Protein AF-A0A6J0AL53-F1 (afdb_monomer_lite)

Foldseek 3Di:
DVVVVVVVVVVVVVVVVVVVPPPPPWLQVVLVVLVVVVVVQVVQQQWDWDDPDQKIWIFGHPHHPPDPDPCNPPPVNGDDPVCGVVGTSFMHGRNDTDNNCVSVVCNVDTLVVCPPPDPVVSDDDPVNVDCVVVVVVVVVVPPDDDDDPVRVVVVVVVVVVVVVVVVVVVVVVVVVVVVVVVVVD

Radius of gyration: 38.56 Å; chains: 1; bounding box: 66×65×124 Å

Structure (mmCIF, N/CA/C/O backbone):
data_AF-A0A6J0AL53-F1
#
_entry.id   AF-A0A6J0AL53-F1
#
loop_
_atom_site.group_PDB
_atom_site.id
_atom_site.type_symbol
_atom_site.label_atom_id
_atom_site.label_alt_id
_atom_site.label_comp_id
_atom_site.label_asym_id
_atom_site.label_entity_id
_atom_site.label_seq_id
_atom_site.pdbx_PDB_ins_code
_atom_site.Cartn_x
_atom_site.Cartn_y
_atom_site.Cartn_z
_atom_site.occupancy
_atom_site.B_iso_or_equiv
_atom_site.auth_seq_id
_atom_site.auth_comp_id
_atom_site.auth_asym_id
_atom_site.auth_atom_id
_atom_site.pdbx_PDB_model_num
ATOM 1 N N . MET A 1 1 ? -10.014 -49.322 17.706 1.00 51.19 1 MET A N 1
ATOM 2 C CA . MET A 1 1 ? -9.732 -48.816 16.338 1.00 51.19 1 MET A CA 1
ATOM 3 C C . MET A 1 1 ? -10.134 -47.350 16.108 1.00 51.19 1 MET A C 1
ATOM 5 O O . MET A 1 1 ? -9.467 -46.691 15.323 1.00 51.19 1 MET A O 1
ATOM 9 N N . ALA A 1 2 ? -11.124 -46.790 16.818 1.00 52.09 2 ALA A N 1
ATOM 10 C CA . ALA A 1 2 ? -11.559 -45.392 16.637 1.00 52.09 2 ALA A CA 1
ATOM 11 C C . ALA A 1 2 ? -10.501 -44.318 16.996 1.00 52.09 2 ALA A C 1
ATOM 13 O O . ALA A 1 2 ? -10.367 -43.321 16.292 1.00 52.09 2 ALA A O 1
ATOM 14 N N . ALA A 1 3 ? -9.683 -44.540 18.033 1.00 48.50 3 ALA A N 1
ATOM 15 C CA . ALA A 1 3 ? -8.659 -43.575 18.458 1.00 48.50 3 ALA A CA 1
ATOM 16 C C . ALA A 1 3 ? -7.511 -43.394 17.440 1.00 48.50 3 ALA A C 1
ATOM 18 O O . ALA A 1 3 ? -6.937 -42.311 17.327 1.00 48.50 3 ALA A O 1
ATOM 19 N N . ALA A 1 4 ? -7.193 -44.439 16.667 1.00 55.44 4 ALA A N 1
ATOM 20 C CA . ALA A 1 4 ? -6.164 -44.379 15.630 1.00 55.44 4 ALA A CA 1
ATOM 21 C C . ALA A 1 4 ? -6.642 -43.599 14.393 1.00 55.44 4 ALA A C 1
ATOM 23 O O . ALA A 1 4 ? -5.859 -42.866 13.794 1.00 55.44 4 ALA A O 1
ATOM 24 N N . ALA A 1 5 ? -7.931 -43.707 14.052 1.00 57.78 5 ALA A N 1
ATOM 25 C CA . ALA A 1 5 ? -8.542 -42.959 12.954 1.00 57.78 5 ALA A CA 1
ATOM 26 C C . ALA A 1 5 ? -8.612 -41.453 13.261 1.00 57.78 5 ALA A C 1
ATOM 28 O O . ALA A 1 5 ? -8.268 -40.638 12.409 1.00 57.78 5 ALA A O 1
ATOM 29 N N . LEU A 1 6 ? -8.949 -41.089 14.503 1.00 51.75 6 LEU A N 1
ATOM 30 C CA . LEU A 1 6 ? -8.982 -39.697 14.966 1.00 51.75 6 LEU A CA 1
ATOM 31 C C . LEU A 1 6 ? -7.597 -39.040 14.970 1.00 51.75 6 LEU A C 1
ATOM 33 O O . LEU A 1 6 ? -7.459 -37.922 14.482 1.00 51.75 6 LEU A O 1
ATOM 37 N N . LYS A 1 7 ? -6.555 -39.747 15.432 1.00 55.22 7 LYS A N 1
ATOM 38 C CA . LYS A 1 7 ? -5.168 -39.251 15.348 1.00 55.22 7 LYS A CA 1
ATOM 39 C C . LYS A 1 7 ? -4.709 -39.048 13.903 1.00 55.22 7 LYS A C 1
ATOM 41 O O . LYS A 1 7 ? -4.036 -38.063 13.618 1.00 55.22 7 LYS A O 1
ATOM 46 N N . ARG A 1 8 ? -5.094 -39.944 12.989 1.00 56.28 8 ARG A N 1
ATOM 47 C CA . ARG A 1 8 ? -4.764 -39.827 11.560 1.00 56.28 8 ARG A CA 1
ATOM 48 C C . ARG A 1 8 ? -5.487 -38.664 10.886 1.00 56.28 8 ARG A C 1
ATOM 50 O O . ARG A 1 8 ? -4.876 -37.975 10.081 1.00 56.28 8 ARG A O 1
ATOM 57 N N . PHE A 1 9 ? -6.745 -38.423 11.246 1.00 47.66 9 PHE A N 1
ATOM 58 C CA . PHE A 1 9 ? -7.513 -37.282 10.751 1.00 47.66 9 PHE A CA 1
ATOM 59 C C . PHE A 1 9 ? -6.923 -35.951 11.245 1.00 47.66 9 PHE A C 1
ATOM 61 O O . PHE A 1 9 ? -6.691 -35.048 10.450 1.00 47.66 9 PHE A O 1
ATOM 68 N N . TRP A 1 10 ? -6.555 -35.872 12.530 1.00 48.75 10 TRP A N 1
ATOM 69 C CA . TRP A 1 10 ? -5.895 -34.692 13.104 1.00 48.75 10 TRP A CA 1
ATOM 70 C C . TRP A 1 10 ? -4.490 -34.432 12.535 1.00 48.75 10 TRP A C 1
ATOM 72 O O . TRP A 1 10 ? -4.113 -33.280 12.335 1.00 48.75 10 TRP A O 1
ATOM 82 N N . SER A 1 11 ? -3.720 -35.487 12.247 1.00 47.41 11 SER A N 1
ATOM 83 C CA . SER A 1 11 ? -2.402 -35.380 11.601 1.00 47.41 11 SER A CA 1
ATOM 84 C C . SER A 1 11 ? -2.517 -34.887 10.161 1.00 47.41 11 SER A C 1
ATOM 86 O O . SER A 1 11 ? -1.789 -33.989 9.756 1.00 47.41 11 SER A O 1
ATOM 88 N N . ARG A 1 12 ? -3.474 -35.433 9.404 1.00 48.59 12 ARG A N 1
ATOM 89 C CA . ARG A 1 12 ? -3.664 -35.110 7.990 1.00 48.59 12 ARG A CA 1
ATOM 90 C C . ARG A 1 12 ? -4.233 -33.706 7.772 1.00 48.59 12 ARG A C 1
ATOM 92 O O . ARG A 1 12 ? -3.772 -33.022 6.870 1.00 48.59 12 ARG A O 1
ATOM 99 N N . SER A 1 13 ? -5.138 -33.227 8.635 1.00 45.81 13 SER A N 1
ATOM 100 C CA . SER A 1 13 ? -5.563 -31.815 8.603 1.00 45.81 13 SER A CA 1
ATOM 101 C C . SER A 1 13 ? -4.436 -30.846 8.966 1.00 45.81 13 SER A C 1
ATOM 103 O O . SER A 1 13 ? -4.436 -29.717 8.486 1.00 45.81 13 SER A O 1
ATOM 105 N N . ARG A 1 14 ? -3.470 -31.264 9.799 1.00 42.59 14 ARG A N 1
ATOM 106 C CA . ARG A 1 14 ? -2.293 -30.445 10.114 1.00 42.59 14 ARG A CA 1
ATOM 107 C C . ARG A 1 14 ? -1.328 -30.373 8.927 1.00 42.59 14 ARG A C 1
ATOM 109 O O . ARG A 1 14 ? -0.775 -29.310 8.699 1.00 42.59 14 ARG A O 1
ATOM 116 N N . GLU A 1 15 ? -1.161 -31.449 8.163 1.00 43.88 15 GLU A N 1
ATOM 117 C CA . GLU A 1 15 ? -0.325 -31.460 6.951 1.00 43.88 15 GLU A CA 1
ATOM 118 C C . GLU A 1 15 ? -0.986 -30.704 5.781 1.00 43.88 15 GLU A C 1
ATOM 120 O O . GLU A 1 15 ? -0.347 -29.846 5.180 1.00 43.88 15 GLU A O 1
ATOM 125 N N . GLU A 1 16 ? -2.290 -30.890 5.532 1.00 41.94 16 GLU A N 1
ATOM 126 C CA . GLU A 1 16 ? -3.026 -30.136 4.496 1.00 41.94 16 GLU A CA 1
ATOM 127 C C . GLU A 1 16 ? -3.082 -28.620 4.788 1.00 41.94 16 GLU A C 1
ATOM 129 O O . GLU A 1 16 ? -3.068 -27.811 3.860 1.00 41.94 16 GLU A O 1
ATOM 134 N N . ALA A 1 17 ? -3.082 -28.207 6.063 1.00 41.69 17 ALA A N 1
ATOM 135 C CA . ALA A 1 17 ? -2.998 -26.795 6.449 1.00 41.69 17 ALA A CA 1
ATOM 136 C C . ALA A 1 17 ? -1.590 -26.193 6.273 1.00 41.69 17 ALA A C 1
ATOM 138 O O . ALA A 1 17 ? -1.467 -24.985 6.070 1.00 41.69 17 ALA A O 1
ATOM 139 N N . VAL A 1 18 ? -0.540 -27.018 6.341 1.00 46.28 18 VAL A N 1
ATOM 140 C CA . VAL A 1 18 ? 0.856 -26.590 6.150 1.00 46.28 18 VAL A CA 1
ATOM 141 C C . VAL A 1 18 ? 1.193 -26.488 4.656 1.00 46.28 18 VAL A C 1
ATOM 143 O O . VAL A 1 18 ? 1.880 -25.548 4.266 1.00 46.28 18 VAL A O 1
ATOM 146 N N . ASP A 1 19 ? 0.625 -27.352 3.807 1.00 40.94 19 ASP A N 1
ATOM 147 C CA . ASP A 1 19 ? 0.850 -27.322 2.351 1.00 40.94 19 ASP A CA 1
ATOM 148 C C . ASP A 1 19 ? -0.040 -26.306 1.603 1.00 40.94 19 ASP A C 1
ATOM 150 O O . ASP A 1 19 ? 0.384 -25.714 0.608 1.00 40.94 19 ASP A O 1
ATOM 154 N N . ALA A 1 20 ? -1.255 -26.017 2.093 1.00 38.50 20 ALA A N 1
ATOM 155 C CA . ALA A 1 20 ? -2.100 -24.945 1.543 1.00 38.50 20 ALA A CA 1
ATOM 156 C C . ALA A 1 20 ? -1.593 -23.534 1.905 1.00 38.50 20 ALA A C 1
ATOM 158 O O . ALA A 1 20 ? -1.982 -22.543 1.280 1.00 38.50 20 ALA A O 1
ATOM 159 N N . ALA A 1 21 ? -0.687 -23.448 2.880 1.00 41.78 21 ALA A N 1
ATOM 160 C CA . ALA A 1 21 ? 0.058 -22.254 3.242 1.00 41.78 21 ALA A CA 1
ATOM 161 C C . ALA A 1 21 ? 1.404 -22.191 2.503 1.00 41.78 21 ALA A C 1
ATOM 163 O O . ALA A 1 21 ? 2.424 -21.811 3.080 1.00 41.78 21 ALA A O 1
ATOM 164 N N . ALA A 1 22 ? 1.407 -22.451 1.190 1.00 41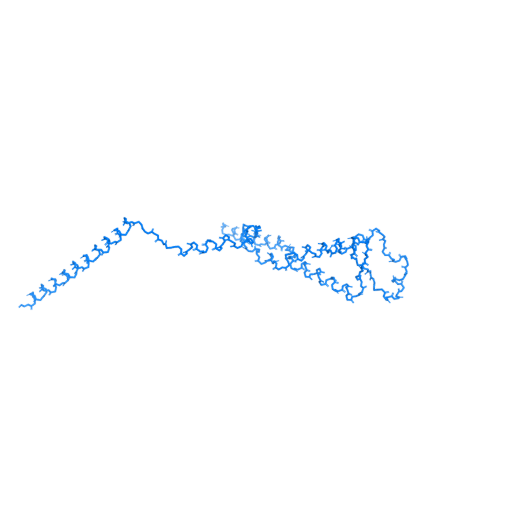.94 22 ALA A N 1
ATOM 165 C CA . ALA A 1 22 ? 2.323 -21.755 0.289 1.00 41.94 22 ALA A CA 1
ATOM 166 C C . ALA A 1 22 ? 1.986 -20.254 0.366 1.00 41.94 22 ALA A C 1
ATOM 168 O O . ALA A 1 22 ? 1.306 -19.685 -0.492 1.00 41.94 22 ALA A O 1
ATOM 169 N N . ALA A 1 23 ? 2.370 -19.653 1.494 1.00 45.81 23 ALA A N 1
ATOM 170 C CA . ALA A 1 23 ? 2.073 -18.300 1.885 1.00 45.81 23 ALA A CA 1
ATOM 171 C C . ALA A 1 23 ? 2.600 -17.416 0.769 1.00 45.81 23 ALA A C 1
ATOM 173 O O . ALA A 1 23 ? 3.807 -17.330 0.523 1.00 45.81 23 ALA A O 1
ATOM 174 N N . LYS A 1 24 ? 1.672 -16.798 0.036 1.00 47.16 24 LYS A N 1
ATOM 175 C CA . LYS A 1 24 ? 2.026 -15.700 -0.853 1.00 47.16 24 LYS A CA 1
ATOM 176 C C . LYS A 1 24 ? 2.864 -14.754 0.004 1.00 47.16 24 LYS A C 1
ATOM 178 O O . LYS A 1 24 ? 2.396 -14.414 1.087 1.00 47.16 24 LYS A O 1
ATOM 183 N N . PRO A 1 25 ? 4.077 -14.373 -0.430 1.00 57.47 25 PRO A N 1
ATOM 184 C CA . PRO A 1 25 ? 4.938 -13.531 0.383 1.00 57.47 25 PRO A CA 1
ATOM 185 C C . PRO A 1 25 ? 4.129 -12.324 0.856 1.00 57.47 25 PRO A C 1
ATOM 187 O O . PRO A 1 25 ? 3.463 -11.677 0.030 1.00 57.47 25 PRO A O 1
ATOM 190 N N . GLY A 1 26 ? 4.156 -12.060 2.165 1.00 64.19 26 GLY A N 1
ATOM 191 C CA . GLY A 1 26 ? 3.422 -10.960 2.773 1.00 64.19 26 GLY A CA 1
ATOM 192 C C . GLY A 1 26 ? 3.662 -9.644 2.051 1.00 64.19 26 GLY A C 1
ATOM 193 O O . GLY A 1 26 ? 4.633 -9.469 1.300 1.00 64.19 26 GLY A O 1
ATOM 194 N N . VAL A 1 27 ? 2.750 -8.693 2.243 1.00 64.31 27 VAL A N 1
ATOM 195 C CA . VAL A 1 27 ? 2.845 -7.355 1.637 1.00 64.31 27 VAL A CA 1
ATOM 196 C C . VAL A 1 27 ? 4.229 -6.736 1.882 1.00 64.31 27 VAL A C 1
ATOM 198 O O . VAL A 1 27 ? 4.825 -6.219 0.938 1.00 64.31 27 VAL A O 1
ATOM 201 N N . TRP A 1 28 ? 4.813 -6.927 3.070 1.00 60.00 28 TRP A N 1
ATOM 202 C CA . TRP A 1 28 ? 6.175 -6.497 3.410 1.00 60.00 28 TRP A CA 1
ATOM 203 C C . TRP A 1 28 ? 7.274 -7.145 2.575 1.00 60.00 28 TRP A C 1
ATOM 205 O O . TRP A 1 28 ? 8.162 -6.452 2.074 1.00 60.00 28 TRP A O 1
ATOM 215 N N . ALA A 1 29 ? 7.224 -8.462 2.373 1.00 70.44 29 ALA A N 1
ATOM 216 C CA . ALA A 1 29 ? 8.199 -9.154 1.537 1.00 70.44 29 ALA A CA 1
ATOM 217 C C . ALA A 1 29 ? 8.120 -8.658 0.084 1.00 70.44 29 ALA A C 1
ATOM 219 O O . ALA A 1 29 ? 9.152 -8.430 -0.553 1.00 70.44 29 ALA A O 1
ATOM 220 N N . ARG A 1 30 ? 6.904 -8.409 -0.422 1.00 73.56 30 ARG A N 1
ATOM 221 C CA . ARG A 1 30 ?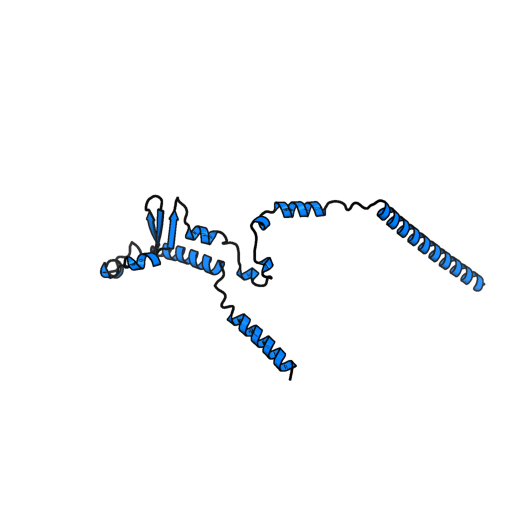 6.667 -7.896 -1.781 1.00 73.56 30 ARG A CA 1
ATOM 222 C C . ARG A 1 30 ? 7.088 -6.437 -1.943 1.00 73.56 30 ARG A C 1
ATOM 224 O O . ARG A 1 30 ? 7.775 -6.113 -2.913 1.00 73.56 30 ARG A O 1
ATOM 231 N N . LEU A 1 31 ? 6.720 -5.567 -1.006 1.00 79.69 31 LEU A N 1
ATOM 232 C CA . LEU A 1 31 ? 7.089 -4.154 -1.019 1.00 79.69 31 LEU A CA 1
ATOM 233 C C . LEU A 1 31 ? 8.596 -3.977 -0.833 1.00 79.69 31 LEU A C 1
ATOM 235 O O . LEU A 1 31 ? 9.234 -3.281 -1.621 1.00 79.69 31 LEU A O 1
ATOM 239 N N . GLY A 1 32 ? 9.174 -4.651 0.160 1.00 82.38 32 GLY A N 1
ATOM 240 C CA . GLY A 1 32 ? 10.607 -4.626 0.424 1.00 82.38 32 GLY A CA 1
ATOM 241 C C . GLY A 1 32 ? 11.418 -5.193 -0.740 1.00 82.38 32 GLY A C 1
ATOM 242 O O . GLY A 1 32 ? 12.488 -4.680 -1.059 1.00 82.38 32 GLY A O 1
ATOM 243 N N . ALA A 1 33 ? 10.940 -6.239 -1.420 1.00 86.06 33 ALA A N 1
ATOM 244 C CA . ALA A 1 33 ? 11.573 -6.718 -2.651 1.00 86.06 33 ALA A CA 1
ATOM 245 C C . ALA A 1 33 ? 11.481 -5.682 -3.784 1.00 86.06 33 ALA A C 1
ATOM 247 O O . ALA A 1 33 ? 12.468 -5.449 -4.480 1.00 86.06 33 ALA A O 1
ATOM 248 N N . TRP A 1 34 ? 10.328 -5.029 -3.947 1.00 89.06 34 TRP A N 1
ATOM 249 C CA . TRP A 1 34 ? 10.118 -4.015 -4.980 1.00 89.06 34 TRP A CA 1
ATOM 250 C C . TRP A 1 34 ? 11.011 -2.783 -4.787 1.00 89.06 34 TRP A C 1
ATOM 252 O O . TRP A 1 34 ? 11.707 -2.377 -5.718 1.00 89.06 34 TRP A O 1
ATOM 262 N N . SER A 1 35 ? 11.043 -2.213 -3.580 1.00 90.00 35 SER A N 1
ATOM 263 C CA . SER A 1 35 ? 11.863 -1.038 -3.264 1.00 90.00 35 SER A CA 1
ATOM 264 C C . SER A 1 35 ? 13.359 -1.342 -3.378 1.00 90.00 35 SER A C 1
ATOM 266 O O . SER A 1 35 ? 14.089 -0.581 -4.017 1.00 90.00 35 SER A O 1
ATOM 268 N N . ARG A 1 36 ? 13.813 -2.496 -2.863 1.00 91.50 36 ARG A N 1
ATOM 269 C CA . ARG A 1 36 ? 15.201 -2.961 -3.036 1.00 91.50 36 ARG A CA 1
ATOM 270 C C . ARG A 1 36 ? 15.554 -3.148 -4.504 1.00 91.50 36 ARG A C 1
ATOM 272 O O . ARG A 1 36 ? 16.630 -2.723 -4.913 1.00 91.50 36 ARG A O 1
ATOM 279 N N . ARG A 1 37 ? 14.657 -3.723 -5.312 1.00 93.44 37 ARG A N 1
ATOM 280 C CA . ARG A 1 37 ? 14.869 -3.873 -6.758 1.00 93.44 37 ARG A CA 1
ATOM 281 C C . ARG A 1 37 ? 15.011 -2.519 -7.447 1.00 93.44 37 ARG A C 1
ATOM 283 O O . ARG A 1 37 ? 15.939 -2.349 -8.230 1.00 93.44 37 ARG A O 1
ATOM 290 N N . LEU A 1 38 ? 14.143 -1.552 -7.147 1.00 93.81 38 LEU A N 1
ATOM 291 C CA . LEU A 1 38 ? 14.248 -0.199 -7.704 1.00 93.81 38 LEU A CA 1
ATOM 292 C C . LEU A 1 38 ? 15.578 0.465 -7.334 1.00 93.81 38 LEU A C 1
ATOM 294 O O . LEU A 1 38 ? 16.247 1.027 -8.202 1.00 93.81 38 LEU A O 1
ATOM 298 N N . LEU A 1 39 ? 15.987 0.365 -6.067 1.00 94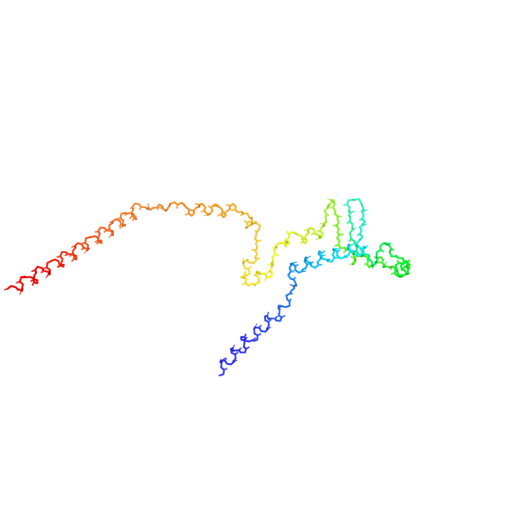.62 39 LEU A N 1
ATOM 299 C CA . LEU A 1 39 ? 17.250 0.931 -5.601 1.00 94.62 39 LEU A CA 1
ATOM 300 C C . LEU A 1 39 ? 18.457 0.241 -6.251 1.00 94.62 39 LEU A C 1
ATOM 302 O O . LEU A 1 39 ? 19.401 0.911 -6.666 1.00 94.62 39 LEU A O 1
ATOM 306 N N . TRP A 1 40 ? 18.402 -1.080 -6.411 1.00 95.44 40 TRP A N 1
ATOM 307 C CA . TRP A 1 40 ? 19.432 -1.854 -7.098 1.00 95.44 40 TRP A CA 1
ATOM 308 C C . TRP A 1 40 ? 19.543 -1.480 -8.584 1.00 95.44 40 TRP A C 1
ATOM 310 O O . TRP A 1 40 ? 20.644 -1.236 -9.074 1.00 95.44 40 TRP A O 1
ATOM 320 N N . LEU A 1 41 ? 18.416 -1.341 -9.294 1.00 95.38 41 LEU A N 1
ATOM 321 C CA . LEU A 1 41 ? 18.391 -0.887 -10.691 1.00 95.38 41 LEU A CA 1
ATOM 322 C C . LEU A 1 41 ? 18.930 0.538 -10.842 1.00 95.38 41 LEU A C 1
ATOM 324 O O . LEU A 1 41 ? 19.653 0.826 -11.798 1.00 95.38 41 LEU A O 1
ATOM 328 N N . ARG A 1 42 ? 18.611 1.418 -9.887 1.00 94.81 42 ARG A N 1
ATOM 329 C CA . ARG A 1 42 ? 19.162 2.774 -9.824 1.00 94.81 42 ARG A CA 1
ATOM 330 C C . ARG A 1 42 ? 20.676 2.751 -9.616 1.00 94.81 42 ARG A C 1
ATOM 332 O O . ARG A 1 42 ? 21.379 3.449 -10.336 1.00 94.81 42 ARG A O 1
ATOM 339 N N . GLY A 1 43 ? 21.175 1.934 -8.686 1.00 94.69 43 GLY A N 1
ATOM 340 C CA . GLY A 1 43 ? 22.611 1.781 -8.426 1.00 94.69 43 GLY A CA 1
ATOM 341 C C . GLY A 1 43 ? 23.387 1.242 -9.631 1.00 94.69 43 GLY A C 1
ATOM 342 O O . GLY A 1 43 ? 24.522 1.641 -9.862 1.00 94.69 43 GLY A O 1
ATOM 343 N N . ARG A 1 44 ? 22.753 0.395 -10.450 1.00 93.94 44 ARG A N 1
ATOM 344 C CA . ARG A 1 44 ? 23.319 -0.109 -11.710 1.00 93.94 44 ARG A CA 1
ATOM 345 C C . ARG A 1 44 ? 23.165 0.842 -12.903 1.00 93.94 44 ARG A C 1
ATOM 347 O O . ARG A 1 44 ? 23.542 0.451 -14.001 1.00 93.94 44 ARG A O 1
ATOM 354 N N . GLY A 1 45 ? 22.544 2.014 -12.747 1.00 94.12 45 GLY A N 1
ATOM 355 C CA . GLY A 1 45 ? 22.252 2.927 -13.866 1.00 94.12 45 GLY A CA 1
ATOM 356 C C . GLY A 1 45 ? 21.273 2.363 -14.914 1.00 94.12 45 GLY A C 1
ATOM 357 O O . GLY A 1 45 ? 21.118 2.897 -16.012 1.00 94.12 45 GLY A O 1
ATOM 358 N N . CYS A 1 46 ? 20.582 1.274 -14.573 1.00 94.56 46 CYS A N 1
ATOM 359 C CA . CYS A 1 46 ? 19.643 0.569 -15.447 1.00 94.56 46 CYS A CA 1
ATOM 360 C C . CYS A 1 46 ? 18.218 1.141 -15.357 1.00 94.56 46 CYS A C 1
ATOM 362 O O . CYS A 1 46 ? 17.350 0.781 -16.147 1.00 94.56 46 CYS A O 1
ATOM 364 N N . LEU A 1 47 ? 17.955 2.040 -14.407 1.00 95.56 47 LEU A N 1
ATOM 365 C CA . LEU A 1 47 ? 16.661 2.695 -14.253 1.00 95.56 47 LEU A CA 1
ATOM 366 C C . LEU A 1 47 ? 16.544 3.892 -15.204 1.00 95.56 47 LEU A C 1
ATOM 368 O O . LEU A 1 47 ? 17.352 4.820 -15.141 1.00 95.56 47 LEU A O 1
ATOM 372 N N . ARG A 1 48 ? 15.528 3.894 -16.069 1.00 93.81 48 ARG A N 1
ATOM 373 C CA . ARG A 1 48 ? 15.287 4.974 -17.034 1.00 93.81 48 ARG A CA 1
ATOM 374 C C . ARG A 1 48 ? 13.958 5.648 -16.807 1.00 93.81 48 ARG A C 1
ATOM 376 O O . ARG A 1 48 ? 13.001 5.018 -16.372 1.00 93.81 48 ARG A O 1
ATOM 383 N N . HIS A 1 49 ? 13.921 6.925 -17.159 1.00 93.62 49 HIS A N 1
ATOM 384 C CA . HIS A 1 49 ? 12.742 7.764 -17.084 1.00 93.62 49 HIS A CA 1
ATOM 385 C C . HIS A 1 49 ? 12.510 8.457 -18.426 1.00 93.62 49 HIS A C 1
ATOM 387 O O . HIS A 1 49 ? 13.457 8.949 -19.040 1.00 93.62 49 HIS A O 1
ATOM 393 N N . VAL A 1 50 ? 11.254 8.509 -18.860 1.00 94.06 50 VAL A N 1
ATOM 394 C CA . VAL A 1 50 ? 10.803 9.290 -20.015 1.00 94.06 50 VAL A CA 1
ATOM 395 C C . VAL A 1 50 ? 9.608 10.132 -19.585 1.00 94.06 50 VAL A C 1
ATOM 397 O O . VAL A 1 50 ? 8.612 9.594 -19.107 1.00 94.06 50 VAL A O 1
ATOM 400 N N . SER A 1 51 ? 9.711 11.448 -19.766 1.00 92.81 51 SER A N 1
ATOM 401 C CA . SER A 1 51 ? 8.615 12.397 -19.564 1.00 92.81 51 SER A CA 1
ATOM 402 C C . SER A 1 51 ? 7.887 12.654 -20.881 1.00 92.81 51 SER A C 1
ATOM 404 O O . SER A 1 51 ? 8.502 13.090 -21.853 1.00 92.81 51 SER A O 1
ATOM 406 N N . LEU A 1 52 ? 6.576 12.447 -20.885 1.00 92.12 52 LEU A N 1
ATOM 407 C CA . LEU A 1 52 ? 5.653 12.705 -21.993 1.00 92.12 52 LEU A CA 1
ATOM 408 C C . LEU A 1 52 ? 4.747 13.915 -21.675 1.00 92.12 52 LEU A C 1
ATOM 410 O O . LEU A 1 52 ? 3.583 13.958 -22.069 1.00 92.12 52 LEU A O 1
ATOM 414 N N . GLY A 1 53 ? 5.253 14.881 -20.900 1.00 91.81 53 GLY A N 1
ATOM 415 C CA . GLY A 1 53 ? 4.478 16.016 -20.390 1.00 91.81 53 GLY A CA 1
ATOM 416 C C . GLY A 1 53 ? 3.738 15.667 -19.097 1.00 91.81 53 GLY A C 1
ATOM 417 O O . GLY A 1 53 ? 4.353 15.620 -18.036 1.00 91.81 53 GLY A O 1
ATOM 418 N N . LEU A 1 54 ? 2.424 15.428 -19.179 1.00 90.44 54 LEU A N 1
ATOM 419 C CA . LEU A 1 54 ? 1.585 15.092 -18.012 1.00 90.44 54 LEU A CA 1
ATOM 420 C C . LEU A 1 54 ? 1.797 13.663 -17.498 1.00 90.44 54 LEU A C 1
ATOM 422 O O . LEU A 1 54 ? 1.496 13.369 -16.338 1.00 90.44 54 LEU A O 1
ATOM 426 N N . PHE A 1 55 ? 2.305 12.791 -18.368 1.00 94.44 55 PHE A N 1
ATOM 427 C CA . PHE A 1 55 ? 2.651 11.414 -18.053 1.00 94.44 55 PHE A CA 1
ATOM 428 C C . PHE A 1 55 ? 4.165 11.256 -17.981 1.00 94.44 55 PHE A C 1
ATOM 430 O O . PHE A 1 55 ? 4.906 11.840 -18.769 1.00 94.44 55 PHE A O 1
ATOM 437 N N . SER A 1 56 ? 4.609 10.397 -17.080 1.00 94.88 56 SER A N 1
ATOM 438 C CA . SER A 1 56 ? 5.992 9.966 -16.947 1.00 94.88 56 SER A CA 1
ATOM 439 C C . SER A 1 56 ? 6.031 8.448 -16.901 1.00 94.88 56 SER A C 1
ATOM 441 O O . SER A 1 56 ? 5.144 7.810 -16.346 1.00 94.88 56 SER A O 1
ATOM 443 N N . LEU A 1 57 ? 7.066 7.847 -17.468 1.00 95.31 57 LEU A N 1
ATOM 444 C CA . LEU A 1 57 ? 7.267 6.403 -17.433 1.00 95.31 57 LEU A CA 1
ATOM 445 C C . LEU A 1 57 ? 8.633 6.098 -16.848 1.00 95.31 57 LEU A C 1
ATOM 447 O O . LEU A 1 57 ? 9.622 6.730 -17.220 1.00 95.31 57 LEU A O 1
ATOM 451 N N . VAL A 1 58 ? 8.683 5.104 -15.966 1.00 95.81 58 VAL A N 1
ATOM 452 C CA . VAL A 1 58 ? 9.928 4.516 -15.474 1.00 95.81 58 VAL A CA 1
ATOM 453 C C . VAL A 1 58 ? 10.008 3.080 -15.954 1.00 95.81 58 VAL A C 1
ATOM 455 O O . VAL A 1 58 ? 9.066 2.308 -15.775 1.00 95.81 58 VAL A O 1
ATOM 458 N N . TYR A 1 59 ? 11.131 2.714 -16.562 1.00 95.00 59 TYR A N 1
ATOM 459 C CA . TYR A 1 59 ? 11.353 1.380 -17.113 1.00 95.00 59 TYR A CA 1
ATOM 460 C C . TYR A 1 59 ? 12.773 0.880 -16.846 1.00 95.00 59 TYR A C 1
ATOM 462 O O . TYR A 1 59 ? 13.693 1.651 -16.559 1.00 95.00 59 TYR A O 1
ATOM 470 N N . GLU A 1 60 ? 12.940 -0.436 -16.940 1.00 95.50 60 GLU A N 1
ATOM 471 C CA . GLU A 1 60 ? 14.227 -1.113 -16.816 1.00 95.50 60 GLU A CA 1
ATOM 472 C C . GLU A 1 60 ? 14.944 -1.207 -18.171 1.00 95.50 60 GLU A C 1
ATOM 474 O O . GLU A 1 60 ? 14.438 -1.796 -19.133 1.00 95.50 60 GLU A O 1
ATOM 479 N N . ALA A 1 61 ? 16.160 -0.665 -18.231 1.00 93.50 61 ALA A N 1
ATOM 480 C CA . ALA A 1 61 ? 17.105 -0.881 -19.316 1.00 93.50 61 ALA A CA 1
ATOM 481 C C . ALA A 1 61 ? 18.041 -2.062 -18.993 1.00 93.50 61 ALA A C 1
ATOM 483 O O . ALA A 1 61 ? 18.421 -2.242 -17.839 1.00 93.50 61 ALA A O 1
ATOM 484 N N . PRO A 1 62 ? 18.458 -2.857 -19.996 1.00 92.19 62 PRO A N 1
ATOM 485 C CA . PRO A 1 62 ? 19.335 -4.011 -19.776 1.00 92.19 62 PRO A CA 1
ATOM 486 C C . PRO A 1 62 ? 20.765 -3.634 -19.353 1.00 92.19 62 PRO A C 1
ATOM 488 O O . PRO A 1 62 ? 21.450 -4.436 -18.724 1.00 92.19 62 PRO A O 1
ATOM 491 N N . PHE A 1 63 ? 21.220 -2.428 -19.703 1.00 92.00 63 PHE A N 1
ATOM 492 C CA . PHE A 1 63 ? 22.570 -1.940 -19.431 1.00 92.00 63 PHE A CA 1
ATOM 493 C C . PHE A 1 63 ? 22.552 -0.471 -18.991 1.00 92.00 63 PHE A C 1
ATOM 495 O O . PHE A 1 63 ? 21.609 0.277 -19.283 1.00 92.00 63 PHE A O 1
ATOM 502 N N . ASP A 1 64 ? 23.629 -0.054 -18.325 1.00 92.62 64 ASP A N 1
ATOM 503 C CA . ASP A 1 64 ? 23.860 1.344 -17.968 1.00 92.62 64 ASP A CA 1
ATOM 504 C C . ASP A 1 64 ? 24.118 2.221 -19.209 1.00 92.62 64 ASP A C 1
ATOM 506 O O . ASP A 1 64 ? 24.600 1.760 -20.244 1.00 92.62 64 ASP A O 1
ATOM 510 N N . ALA A 1 65 ? 23.832 3.519 -19.093 1.00 88.19 65 ALA A N 1
ATOM 511 C CA . ALA A 1 65 ? 24.026 4.519 -20.142 1.00 88.19 65 ALA A CA 1
ATOM 512 C C . ALA A 1 65 ? 25.472 4.642 -20.598 1.00 88.19 65 ALA A C 1
ATOM 514 O O . ALA A 1 65 ? 25.719 4.875 -21.780 1.00 88.19 65 ALA A O 1
ATOM 515 N N . GLN A 1 66 ? 26.407 4.502 -19.660 1.00 90.00 66 GLN A N 1
ATOM 516 C CA . GLN A 1 66 ? 27.828 4.679 -19.922 1.00 90.00 66 GLN A CA 1
ATOM 517 C C . GLN A 1 66 ? 28.481 3.387 -20.427 1.00 90.00 66 GLN A C 1
ATOM 519 O O . GLN A 1 66 ? 29.653 3.384 -20.793 1.00 90.00 66 GLN A O 1
ATOM 524 N N . THR A 1 67 ? 27.729 2.283 -20.511 1.00 90.56 67 THR A N 1
ATOM 525 C CA . THR A 1 67 ? 28.260 1.006 -20.989 1.00 90.56 67 THR A CA 1
ATOM 526 C C . THR A 1 67 ? 28.555 1.071 -22.493 1.00 90.56 67 THR A C 1
ATOM 528 O O . THR A 1 67 ? 27.677 1.307 -23.327 1.00 90.56 67 THR A O 1
ATOM 531 N N . SER A 1 68 ? 29.813 0.830 -22.860 1.00 89.94 68 SER A N 1
ATOM 532 C CA . SER A 1 68 ? 30.296 0.791 -24.249 1.00 89.94 68 SER A CA 1
ATOM 533 C C . SER A 1 68 ? 30.491 -0.629 -24.794 1.00 89.94 68 SER A C 1
ATOM 535 O O . SER A 1 68 ? 31.029 -0.804 -25.885 1.00 89.94 68 SER A O 1
ATOM 537 N N . LEU A 1 69 ? 30.027 -1.654 -24.070 1.00 92.00 69 LEU A N 1
ATOM 538 C CA . LEU A 1 69 ? 30.080 -3.045 -24.518 1.00 92.00 69 LEU A CA 1
ATOM 539 C C . LEU A 1 69 ? 29.323 -3.229 -25.840 1.00 92.00 69 LEU A C 1
ATOM 541 O O . LEU A 1 69 ? 28.236 -2.678 -26.031 1.00 92.00 69 LEU A O 1
ATOM 545 N N . TYR A 1 70 ? 29.854 -4.081 -26.720 1.00 91.56 70 TYR A N 1
ATOM 546 C CA . TYR A 1 70 ? 29.218 -4.413 -27.999 1.00 91.56 70 TYR A CA 1
ATOM 547 C C . TYR A 1 70 ? 27.759 -4.866 -27.822 1.00 91.56 70 TYR A C 1
ATOM 549 O O . TYR A 1 70 ? 26.875 -4.415 -28.547 1.00 91.56 70 TYR A O 1
ATOM 557 N N . GLN A 1 71 ? 27.492 -5.680 -26.796 1.00 91.31 71 GLN A N 1
ATOM 558 C CA . GLN A 1 71 ? 26.147 -6.159 -26.461 1.00 91.31 71 GLN A CA 1
ATOM 559 C C . GLN A 1 71 ? 25.158 -5.016 -26.174 1.00 91.31 71 GLN A C 1
ATOM 561 O O . GLN A 1 71 ? 23.994 -5.107 -26.551 1.00 91.31 71 GLN A O 1
ATOM 566 N N . ALA A 1 72 ? 25.624 -3.922 -25.562 1.00 90.00 72 ALA A N 1
ATOM 567 C CA . ALA A 1 72 ? 24.803 -2.760 -25.232 1.00 90.00 72 ALA A CA 1
ATOM 568 C C . ALA A 1 72 ? 24.603 -1.802 -26.419 1.00 90.00 72 ALA A C 1
ATOM 570 O O . ALA A 1 72 ? 23.630 -1.052 -26.436 1.00 90.00 72 ALA A O 1
ATOM 571 N N . ARG A 1 73 ? 25.506 -1.807 -27.412 1.00 89.31 73 ARG A N 1
ATOM 572 C CA . ARG A 1 73 ? 25.467 -0.899 -28.577 1.00 89.31 73 ARG A CA 1
ATOM 573 C C . ARG A 1 73 ? 24.863 -1.529 -29.829 1.00 89.31 73 ARG A C 1
ATOM 575 O O . ARG A 1 73 ? 24.346 -0.812 -30.682 1.00 89.31 73 ARG A O 1
ATOM 582 N N . CYS A 1 74 ? 24.916 -2.852 -29.955 1.00 91.75 74 CYS A N 1
ATOM 583 C CA . CYS A 1 74 ? 24.390 -3.556 -31.116 1.00 91.75 74 CYS A CA 1
ATOM 584 C C . CYS A 1 74 ? 22.867 -3.381 -31.223 1.00 91.75 74 CYS A C 1
ATOM 586 O O . CYS A 1 74 ? 22.120 -3.786 -30.332 1.00 91.75 74 CYS A O 1
ATOM 588 N N . ARG A 1 75 ? 22.399 -2.816 -32.345 1.00 88.00 75 ARG A N 1
ATOM 589 C CA . ARG A 1 75 ? 20.972 -2.564 -32.623 1.00 88.00 75 ARG A CA 1
ATOM 590 C C . ARG A 1 75 ? 20.131 -3.843 -32.645 1.00 88.00 75 ARG A C 1
ATOM 592 O O . ARG A 1 75 ? 18.975 -3.809 -32.245 1.00 88.00 75 ARG A O 1
ATOM 599 N N . TYR A 1 76 ? 20.705 -4.956 -33.095 1.00 90.56 76 TYR A N 1
ATOM 600 C CA . TYR A 1 76 ? 19.997 -6.235 -33.214 1.00 90.56 76 TYR A CA 1
ATOM 601 C C . TYR A 1 76 ? 19.816 -6.959 -31.873 1.00 90.56 76 TYR A C 1
ATOM 603 O O . TYR A 1 76 ? 18.947 -7.818 -31.765 1.00 90.56 76 TYR A O 1
ATOM 611 N N . LEU A 1 77 ? 20.613 -6.600 -30.861 1.00 89.69 77 LEU A N 1
ATOM 612 C CA . LEU A 1 77 ? 20.497 -7.116 -29.493 1.00 89.69 77 LEU A CA 1
ATOM 613 C C . LEU A 1 77 ? 19.586 -6.248 -28.612 1.00 89.69 77 LEU A C 1
ATOM 615 O O . LEU A 1 77 ? 19.306 -6.620 -27.473 1.00 89.69 77 LEU A O 1
ATOM 619 N N . GLN A 1 78 ? 19.125 -5.095 -29.113 1.00 88.50 78 GLN A N 1
ATOM 620 C CA . GLN A 1 78 ? 18.225 -4.233 -28.357 1.00 88.50 78 GLN A CA 1
ATOM 621 C C . GLN A 1 78 ? 16.860 -4.899 -28.157 1.00 88.50 78 GLN A C 1
ATOM 623 O O . GLN A 1 78 ? 16.379 -5.613 -29.044 1.00 88.50 78 GLN A O 1
ATOM 628 N N . PRO A 1 79 ? 16.213 -4.645 -27.008 1.00 88.69 79 PRO A N 1
ATOM 629 C CA . PRO A 1 79 ? 14.880 -5.157 -26.749 1.00 88.69 79 PRO A CA 1
ATOM 630 C C . PRO A 1 79 ? 13.895 -4.679 -27.814 1.00 88.69 79 PRO A C 1
ATOM 632 O O . PRO A 1 79 ? 13.951 -3.539 -28.284 1.00 88.69 79 PRO A O 1
ATOM 635 N N . ARG A 1 80 ? 12.977 -5.568 -28.192 1.00 90.75 80 ARG A N 1
ATOM 636 C CA . ARG A 1 80 ? 11.939 -5.251 -29.168 1.00 90.75 80 ARG A CA 1
ATOM 637 C C . ARG A 1 80 ? 10.883 -4.357 -28.528 1.00 90.75 80 ARG A C 1
ATOM 639 O O . ARG A 1 80 ? 10.628 -4.435 -27.327 1.00 90.75 80 ARG A O 1
ATOM 646 N N . TRP A 1 81 ? 10.197 -3.569 -29.354 1.00 88.38 81 TRP A N 1
ATOM 647 C CA . TRP A 1 81 ? 9.043 -2.772 -28.918 1.00 88.38 81 TRP A CA 1
ATOM 648 C C . TRP A 1 81 ? 7.924 -3.630 -28.311 1.00 88.38 81 TRP A C 1
ATOM 650 O O . TRP A 1 81 ? 7.219 -3.170 -27.420 1.00 88.38 81 TRP A O 1
ATOM 660 N N . THR A 1 82 ? 7.804 -4.892 -28.729 1.00 91.44 82 THR A N 1
ATOM 661 C CA . THR A 1 82 ? 6.854 -5.863 -28.164 1.00 91.44 82 THR A CA 1
ATOM 662 C C . THR A 1 82 ? 7.163 -6.242 -26.718 1.00 91.44 82 THR A C 1
ATOM 664 O O . THR A 1 82 ? 6.246 -6.553 -25.967 1.00 91.44 82 THR A O 1
ATOM 667 N N . ASP A 1 83 ? 8.433 -6.181 -26.311 1.00 89.75 83 ASP A N 1
ATOM 668 C CA . ASP A 1 83 ? 8.877 -6.567 -24.966 1.00 89.75 83 ASP A CA 1
ATOM 669 C C . ASP A 1 83 ? 8.874 -5.370 -24.006 1.00 89.75 83 ASP A C 1
ATOM 671 O O . ASP A 1 83 ? 9.088 -5.520 -22.802 1.00 89.75 83 ASP A O 1
ATOM 675 N N . PHE A 1 84 ? 8.657 -4.164 -24.538 1.00 89.62 84 PHE A N 1
ATOM 676 C CA . PHE A 1 84 ? 8.676 -2.922 -23.781 1.00 89.62 84 PHE A CA 1
ATOM 677 C C . PHE A 1 84 ? 7.635 -2.881 -22.648 1.00 89.62 84 PHE A C 1
ATOM 679 O O . PHE A 1 84 ? 8.024 -2.512 -21.538 1.00 89.62 84 PHE A O 1
ATOM 686 N N . PRO A 1 85 ? 6.368 -3.321 -22.834 1.00 90.94 85 PRO A N 1
ATOM 687 C CA . PRO A 1 85 ? 5.374 -3.299 -21.758 1.00 90.94 85 PRO A CA 1
ATOM 688 C C . PRO A 1 85 ? 5.796 -4.095 -20.515 1.00 90.94 85 PRO A C 1
ATOM 690 O O . PRO A 1 85 ? 5.519 -3.672 -19.397 1.00 90.94 85 PRO A O 1
ATOM 693 N N . GLY A 1 86 ? 6.529 -5.202 -20.688 1.00 90.50 86 GLY A N 1
ATOM 694 C CA . GLY A 1 86 ? 7.031 -6.019 -19.577 1.00 90.50 86 GLY A CA 1
ATOM 695 C C . GLY A 1 86 ? 8.175 -5.378 -18.780 1.00 90.50 86 GLY A C 1
ATOM 696 O O . GLY A 1 86 ? 8.526 -5.867 -17.709 1.00 90.50 86 GLY A O 1
ATOM 697 N N . ARG A 1 87 ? 8.766 -4.289 -19.286 1.00 91.94 87 ARG A N 1
ATOM 698 C CA . ARG A 1 87 ? 9.894 -3.573 -18.662 1.00 91.94 87 ARG A CA 1
ATOM 699 C C . ARG A 1 87 ? 9.465 -2.312 -17.921 1.00 91.94 87 ARG A C 1
ATOM 701 O O . ARG A 1 87 ? 10.298 -1.696 -17.255 1.00 91.94 87 ARG A O 1
ATOM 708 N N . ILE A 1 88 ? 8.201 -1.913 -18.044 1.00 93.88 88 ILE A N 1
ATOM 709 C CA . ILE A 1 88 ? 7.652 -0.749 -17.351 1.00 93.88 88 ILE A CA 1
ATOM 710 C C . ILE A 1 88 ? 7.541 -1.085 -15.863 1.00 93.88 88 ILE A C 1
ATOM 712 O O . ILE A 1 88 ? 6.975 -2.103 -15.471 1.00 93.88 88 ILE A O 1
ATOM 716 N N . LEU A 1 89 ? 8.115 -0.224 -15.031 1.00 94.06 89 LEU A N 1
ATOM 717 C CA . LEU A 1 89 ? 8.133 -0.371 -13.580 1.00 94.06 89 LEU A CA 1
ATOM 718 C C . LEU A 1 89 ? 7.054 0.495 -12.934 1.00 94.06 89 LEU A C 1
ATOM 720 O O . LEU A 1 89 ? 6.352 0.029 -12.039 1.00 94.06 89 LEU A O 1
ATOM 724 N N . ASP A 1 90 ? 6.925 1.744 -13.381 1.00 94.88 90 ASP A N 1
ATOM 725 C CA . ASP A 1 90 ? 5.966 2.695 -12.824 1.00 94.88 90 ASP A CA 1
ATOM 726 C C . ASP A 1 90 ? 5.495 3.707 -13.873 1.00 94.88 90 ASP A C 1
ATOM 728 O O . ASP A 1 90 ? 6.209 4.030 -14.828 1.00 94.88 90 ASP A O 1
ATOM 732 N N . VAL A 1 91 ? 4.290 4.221 -13.650 1.00 95.19 91 VAL A N 1
ATOM 733 C CA . VAL A 1 91 ? 3.652 5.274 -14.426 1.00 95.19 91 VAL A CA 1
ATOM 734 C C . VAL A 1 91 ? 3.422 6.462 -13.502 1.00 95.19 91 VAL A C 1
ATOM 736 O O . VAL A 1 91 ? 2.733 6.381 -12.485 1.00 95.19 91 VAL A O 1
ATOM 739 N N . GLY A 1 92 ? 4.031 7.579 -13.867 1.00 94.56 92 GLY A N 1
ATOM 740 C CA . GLY A 1 92 ? 3.782 8.878 -13.283 1.00 94.56 92 GLY A CA 1
ATOM 741 C C . GLY A 1 92 ? 2.649 9.573 -14.025 1.00 94.56 92 GLY A C 1
ATOM 742 O O . GLY A 1 92 ? 2.634 9.603 -15.253 1.00 94.56 92 GLY A O 1
ATOM 743 N N . PHE A 1 93 ? 1.717 10.167 -13.294 1.00 94.38 93 PHE A N 1
ATOM 744 C CA . PHE A 1 93 ? 0.711 11.057 -13.861 1.00 94.38 93 PHE A CA 1
ATOM 745 C C . PHE A 1 93 ? 0.493 12.226 -12.908 1.00 94.38 93 PHE A C 1
ATOM 747 O O . PHE A 1 93 ? 0.319 12.025 -11.704 1.00 94.38 93 PHE A O 1
ATOM 754 N N . VAL A 1 94 ? 0.563 13.448 -13.447 1.00 91.88 94 VAL A N 1
ATOM 755 C CA . VAL A 1 94 ? 0.393 14.710 -12.699 1.00 91.88 94 VAL A CA 1
ATOM 756 C C . VAL A 1 94 ? 1.302 14.759 -11.459 1.00 91.88 94 VAL A C 1
ATOM 758 O O . VAL A 1 94 ? 0.875 14.988 -10.331 1.00 91.88 94 VAL A O 1
ATOM 761 N N . GLY A 1 95 ? 2.589 14.457 -11.657 1.00 86.69 95 GLY A N 1
ATOM 762 C CA . GLY A 1 95 ? 3.606 14.520 -10.601 1.00 86.69 95 GLY A CA 1
ATOM 763 C C . GLY A 1 95 ? 3.538 13.411 -9.544 1.00 86.69 95 GLY A C 1
ATOM 764 O O . GLY A 1 95 ? 4.330 13.435 -8.604 1.00 86.69 95 GLY A O 1
ATOM 765 N N . ARG A 1 96 ? 2.641 12.423 -9.676 1.00 92.25 96 ARG A N 1
ATOM 766 C CA . ARG A 1 96 ? 2.536 11.291 -8.741 1.00 92.25 96 ARG A CA 1
ATOM 767 C C . ARG A 1 96 ? 2.854 9.974 -9.430 1.00 92.25 96 ARG A C 1
ATOM 769 O O . ARG A 1 96 ? 2.352 9.716 -10.517 1.00 92.25 96 ARG A O 1
ATOM 776 N N . TRP A 1 97 ? 3.633 9.129 -8.763 1.00 94.56 97 TRP A N 1
ATOM 777 C CA . TRP A 1 97 ? 3.911 7.751 -9.175 1.00 94.56 97 TRP A CA 1
ATOM 778 C C . TRP A 1 97 ? 2.801 6.823 -8.692 1.00 94.56 97 TRP A C 1
ATOM 780 O O . TRP A 1 97 ? 2.557 6.719 -7.488 1.00 94.56 97 TRP A O 1
ATOM 790 N N . TRP A 1 98 ? 2.101 6.179 -9.622 1.00 93.19 98 TRP A N 1
ATOM 791 C CA . TRP A 1 98 ? 0.888 5.422 -9.311 1.00 93.19 98 TRP A CA 1
ATOM 792 C C . TRP A 1 98 ? 1.205 4.080 -8.671 1.00 93.19 98 TRP A C 1
ATOM 794 O O . TRP A 1 98 ? 0.598 3.714 -7.665 1.00 93.19 98 TRP A O 1
ATOM 804 N N . VAL A 1 99 ? 2.170 3.352 -9.228 1.00 91.81 99 VAL A N 1
ATOM 805 C CA . VAL A 1 99 ? 2.503 2.003 -8.777 1.00 91.81 99 VAL A CA 1
ATOM 806 C C . VAL A 1 99 ? 3.257 2.062 -7.452 1.00 91.81 99 VAL A C 1
ATOM 808 O O . VAL A 1 99 ? 2.917 1.327 -6.523 1.00 91.81 99 VAL A O 1
ATOM 811 N N . LEU A 1 100 ? 4.245 2.951 -7.333 1.00 91.31 100 LEU A N 1
ATOM 812 C CA . LEU A 1 100 ? 4.949 3.187 -6.077 1.00 91.31 100 LEU A CA 1
ATOM 813 C C . LEU A 1 100 ? 3.993 3.702 -4.997 1.00 91.31 100 LEU A C 1
ATOM 815 O O . LEU A 1 100 ? 3.995 3.162 -3.896 1.00 91.31 100 LEU A O 1
ATOM 819 N N . GLY A 1 101 ? 3.134 4.675 -5.314 1.00 91.06 101 GLY A N 1
ATOM 820 C CA . GLY A 1 101 ? 2.160 5.212 -4.363 1.00 91.06 101 GLY A CA 1
ATOM 821 C C . GLY A 1 101 ? 1.164 4.160 -3.870 1.00 91.06 101 GLY A C 1
ATOM 822 O O . GLY A 1 101 ? 0.918 4.066 -2.672 1.00 91.06 101 GLY A O 1
ATOM 823 N N . ALA 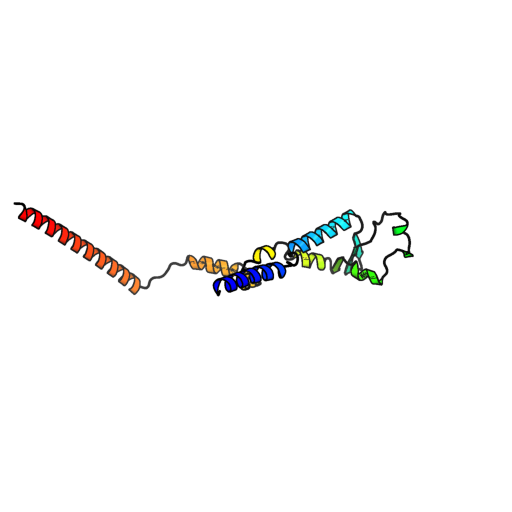A 1 102 ? 0.637 3.320 -4.766 1.00 90.00 102 ALA A N 1
ATOM 824 C CA . ALA A 1 102 ? -0.253 2.225 -4.384 1.00 90.00 102 ALA A CA 1
ATOM 825 C C . ALA A 1 102 ? 0.445 1.191 -3.490 1.00 90.00 102 ALA A C 1
ATOM 827 O O . ALA A 1 102 ? -0.163 0.684 -2.555 1.00 90.00 102 ALA A O 1
ATOM 828 N N . ARG A 1 103 ? 1.723 0.898 -3.759 1.00 88.19 103 ARG A N 1
ATOM 829 C CA . ARG A 1 103 ? 2.529 -0.032 -2.960 1.00 88.19 103 ARG A CA 1
ATOM 830 C C . ARG A 1 103 ? 2.948 0.535 -1.602 1.00 88.19 103 ARG A C 1
ATOM 832 O O . ARG A 1 103 ? 3.118 -0.238 -0.671 1.00 88.19 103 ARG A O 1
ATOM 839 N N . MET A 1 104 ? 3.119 1.850 -1.493 1.00 88.06 104 MET A N 1
ATOM 840 C CA . MET A 1 104 ? 3.491 2.523 -0.245 1.00 88.06 104 MET A CA 1
ATOM 841 C C . MET A 1 104 ? 2.297 2.881 0.649 1.00 88.06 104 MET A C 1
ATOM 843 O O . MET A 1 104 ? 2.527 3.332 1.762 1.00 88.06 104 MET A O 1
ATOM 847 N N . ARG A 1 105 ? 1.048 2.715 0.188 1.00 88.44 105 ARG A N 1
ATOM 848 C CA . ARG A 1 105 ? -0.144 3.120 0.953 1.00 88.44 105 ARG A CA 1
ATOM 849 C C . ARG A 1 105 ? -0.248 2.411 2.306 1.00 88.44 105 ARG A C 1
ATOM 851 O O . ARG A 1 105 ? -0.457 3.085 3.301 1.00 88.44 105 ARG A O 1
ATOM 858 N N . ASP A 1 106 ? -0.050 1.098 2.307 1.00 85.69 106 ASP A N 1
ATOM 859 C CA . ASP A 1 106 ? -0.209 0.226 3.478 1.00 85.69 106 ASP A CA 1
ATOM 860 C C . ASP A 1 106 ? 1.143 -0.418 3.841 1.00 85.69 106 ASP A C 1
ATOM 862 O O . ASP A 1 106 ? 1.246 -1.616 4.100 1.00 85.69 106 ASP A O 1
ATOM 866 N N . CYS A 1 107 ? 2.234 0.355 3.733 1.00 84.44 107 CYS A N 1
ATOM 867 C CA . CYS A 1 107 ? 3.596 -0.163 3.892 1.00 84.44 107 CYS A CA 1
ATOM 868 C C . CYS A 1 107 ? 3.963 -0.552 5.324 1.00 84.44 107 CYS A C 1
ATOM 870 O O . CYS A 1 107 ? 4.969 -1.226 5.514 1.00 84.44 107 CYS A O 1
ATOM 872 N N . ASP A 1 108 ? 3.193 -0.082 6.297 1.00 84.44 108 ASP A N 1
ATOM 873 C CA . ASP A 1 108 ? 3.324 -0.329 7.727 1.00 84.44 108 ASP A CA 1
ATOM 874 C C . ASP A 1 108 ? 2.484 -1.528 8.210 1.00 84.44 108 ASP A C 1
ATOM 876 O O . ASP A 1 108 ? 2.722 -2.038 9.302 1.00 84.44 108 ASP A O 1
ATOM 880 N N . ILE A 1 109 ? 1.551 -2.033 7.396 1.00 85.00 109 ILE A N 1
ATOM 881 C CA . ILE A 1 109 ? 0.648 -3.129 7.774 1.00 85.00 109 ILE A CA 1
ATOM 882 C C . ILE A 1 109 ? 1.253 -4.482 7.399 1.00 85.00 109 ILE A C 1
ATOM 884 O O . ILE A 1 109 ? 1.547 -4.751 6.232 1.00 85.00 109 ILE A O 1
ATOM 888 N N . ASN A 1 110 ? 1.446 -5.358 8.389 1.00 85.50 110 ASN A N 1
ATOM 889 C CA . ASN A 1 110 ? 1.951 -6.714 8.177 1.00 85.50 110 ASN A CA 1
ATOM 890 C C . ASN A 1 110 ? 0.866 -7.786 8.297 1.00 85.50 110 ASN A C 1
ATOM 892 O O . ASN A 1 110 ? 0.682 -8.373 9.357 1.00 85.50 110 ASN A O 1
ATOM 896 N N . ASP A 1 111 ? 0.190 -8.091 7.186 1.00 84.69 111 ASP A N 1
ATOM 897 C CA . ASP A 1 111 ? -0.872 -9.111 7.138 1.00 84.69 111 ASP A CA 1
ATOM 898 C C . ASP A 1 111 ? -0.440 -10.487 7.678 1.00 84.69 111 ASP A C 1
ATOM 900 O O . ASP A 1 111 ? -1.269 -11.222 8.221 1.00 84.69 111 ASP A O 1
ATOM 904 N N . ASP A 1 112 ? 0.851 -10.828 7.565 1.00 85.00 112 ASP A N 1
ATOM 905 C CA . ASP A 1 112 ? 1.399 -12.111 8.017 1.00 85.00 112 ASP A CA 1
ATOM 906 C C . ASP A 1 112 ? 1.325 -12.260 9.551 1.00 85.00 112 ASP A C 1
ATOM 908 O O . ASP A 1 112 ? 1.166 -13.372 10.059 1.00 85.00 112 ASP A O 1
ATOM 912 N N . GLU A 1 113 ? 1.372 -11.151 10.300 1.00 86.25 113 GLU A N 1
ATOM 913 C CA . GLU A 1 113 ? 1.213 -11.153 11.763 1.00 86.25 113 GLU A CA 1
ATOM 914 C C . GLU A 1 113 ? -0.222 -11.498 12.177 1.00 86.25 113 GLU A C 1
ATOM 916 O O . GLU A 1 113 ? -0.449 -12.118 13.219 1.00 86.25 113 GLU A O 1
ATOM 921 N N . PHE A 1 114 ? -1.201 -11.168 11.330 1.00 88.06 114 PHE A N 1
ATOM 922 C CA . PHE A 1 114 ? -2.620 -11.311 11.644 1.00 88.06 114 PHE A CA 1
ATOM 923 C C . PHE A 1 114 ? -3.234 -12.635 11.164 1.00 88.06 114 PHE A C 1
ATOM 925 O O . PHE A 1 114 ? -4.434 -12.873 11.332 1.00 88.06 114 PHE A O 1
ATOM 932 N N . VAL A 1 115 ? -2.426 -13.548 10.612 1.00 88.06 115 VAL A N 1
ATOM 933 C CA . VAL A 1 115 ? -2.880 -14.851 10.084 1.00 88.06 115 VAL A CA 1
ATOM 934 C C . VAL A 1 115 ? -3.507 -15.740 11.161 1.00 88.06 115 VAL A C 1
ATOM 936 O O . VAL A 1 115 ? -4.328 -16.598 10.841 1.00 88.06 115 VAL A O 1
ATOM 939 N N . TYR A 1 116 ? -3.182 -15.532 12.436 1.00 89.50 116 TYR A N 1
ATOM 940 C CA . TYR A 1 116 ? -3.753 -16.310 13.539 1.00 89.50 116 TYR A CA 1
ATOM 941 C C . TYR A 1 116 ? -5.083 -15.754 14.060 1.00 89.50 116 TYR A C 1
ATOM 943 O O . TYR A 1 116 ? -5.788 -16.453 14.787 1.00 89.50 116 TYR A O 1
ATOM 951 N N . LEU A 1 117 ? -5.465 -14.530 13.681 1.00 91.50 117 LEU A N 1
ATOM 952 C CA . LEU A 1 117 ? -6.732 -13.956 14.121 1.00 91.50 117 LEU A CA 1
ATOM 953 C C . LEU A 1 117 ? -7.912 -14.571 13.352 1.00 91.50 117 LEU A C 1
ATOM 955 O O . LEU A 1 117 ? -7.773 -14.935 12.183 1.00 91.50 117 LEU A O 1
ATOM 959 N N . PRO A 1 118 ? -9.105 -14.667 13.956 1.00 93.12 118 PRO A N 1
ATOM 960 C CA . PRO A 1 118 ? -10.340 -14.939 13.231 1.00 93.12 118 PRO A CA 1
ATOM 961 C C . PRO A 1 118 ? -10.564 -13.960 12.068 1.00 93.12 118 PRO A C 1
ATOM 963 O O . PRO A 1 118 ? -10.201 -12.790 12.155 1.00 93.12 118 PRO A O 1
ATOM 966 N N . VAL A 1 119 ? -11.219 -14.416 10.994 1.00 89.38 119 VAL A N 1
ATOM 967 C CA . VAL A 1 119 ? -11.425 -13.626 9.759 1.00 89.38 119 VAL A CA 1
ATOM 968 C C . VAL A 1 119 ? -12.071 -12.262 10.024 1.00 89.38 119 VAL A C 1
ATOM 970 O O . VAL A 1 119 ? -11.660 -11.270 9.432 1.00 89.38 119 VAL A O 1
ATOM 973 N N . HIS A 1 120 ? -13.031 -12.192 10.949 1.00 88.81 120 HIS A N 1
ATOM 974 C CA . HIS A 1 120 ? -13.732 -10.949 11.278 1.00 88.81 120 HIS A CA 1
ATOM 975 C C . HIS A 1 120 ? -12.844 -9.892 11.960 1.00 88.81 120 HIS A C 1
ATOM 977 O O . HIS A 1 120 ? -13.224 -8.729 11.976 1.00 88.81 120 HIS A O 1
ATOM 983 N N . LEU A 1 121 ? -11.674 -10.271 12.492 1.00 90.12 121 LEU A N 1
ATOM 984 C CA . LEU A 1 121 ? -10.700 -9.347 13.090 1.00 90.12 121 LEU A CA 1
ATOM 985 C C . LEU A 1 121 ? -9.556 -8.971 12.139 1.00 90.12 121 LEU A C 1
ATOM 987 O O . LEU A 1 121 ? -8.753 -8.110 12.474 1.00 90.12 121 LEU A O 1
ATOM 991 N N . ARG A 1 122 ? -9.458 -9.605 10.963 1.00 88.31 122 ARG A N 1
ATOM 992 C CA . ARG A 1 122 ? -8.421 -9.279 9.964 1.00 88.31 122 ARG A CA 1
ATOM 993 C C . ARG A 1 122 ? -8.810 -8.123 9.050 1.00 88.31 122 ARG A C 1
ATOM 995 O O . ARG A 1 122 ? -7.969 -7.612 8.322 1.00 88.31 122 ARG A O 1
ATOM 1002 N N . VAL A 1 123 ? -10.089 -7.761 9.026 1.00 86.06 123 VAL A N 1
ATOM 1003 C CA . VAL A 1 123 ? -10.616 -6.724 8.140 1.00 86.06 123 VAL A CA 1
ATOM 1004 C C . VAL A 1 123 ? -10.819 -5.454 8.950 1.00 86.06 123 VAL A C 1
ATOM 1006 O O . VAL A 1 123 ? -11.649 -5.435 9.855 1.00 86.06 123 VAL A O 1
ATOM 1009 N N . VAL A 1 124 ? -10.088 -4.397 8.593 1.00 87.31 124 VAL A N 1
ATOM 1010 C CA . VAL A 1 124 ? -10.252 -3.068 9.189 1.00 87.31 124 VAL A CA 1
ATOM 1011 C C . VAL A 1 124 ? -11.117 -2.207 8.274 1.00 87.31 124 VAL A C 1
ATOM 1013 O O . VAL A 1 124 ? -10.794 -1.990 7.105 1.00 87.31 124 VAL A O 1
ATOM 1016 N N . GLY A 1 125 ? -12.249 -1.738 8.795 1.00 87.69 125 GLY A N 1
ATOM 1017 C CA . GLY A 1 125 ? -13.142 -0.827 8.078 1.00 87.69 125 GLY A CA 1
ATOM 1018 C C . GLY A 1 125 ? -12.682 0.635 8.182 1.00 87.69 125 GLY A C 1
ATOM 1019 O O . GLY A 1 125 ? -12.087 1.004 9.190 1.00 87.69 125 GLY A O 1
ATOM 1020 N N . PRO A 1 126 ? -13.026 1.522 7.226 1.00 89.06 126 PRO A N 1
ATOM 1021 C CA . PRO A 1 126 ? -12.658 2.943 7.300 1.00 89.06 126 PRO A CA 1
ATOM 1022 C C . PRO A 1 126 ? -13.142 3.634 8.581 1.00 89.06 126 PRO A C 1
ATOM 1024 O O . PRO A 1 126 ? -12.430 4.436 9.170 1.00 89.06 126 PRO A O 1
ATOM 1027 N N . HIS A 1 127 ? -14.334 3.270 9.059 1.00 87.25 127 HIS A N 1
ATOM 1028 C CA . HIS A 1 127 ? -14.906 3.792 10.302 1.00 87.25 127 HIS A CA 1
ATOM 1029 C C . HIS A 1 127 ? -14.112 3.390 11.557 1.00 87.25 127 HIS A C 1
ATOM 1031 O O . HIS A 1 127 ? -14.210 4.073 12.567 1.00 87.25 127 HIS A O 1
ATOM 1037 N N . GLN A 1 128 ? -13.323 2.312 11.499 1.00 88.31 128 GLN A N 1
ATOM 1038 C CA . GLN A 1 128 ? -12.484 1.847 12.610 1.00 88.31 128 GLN A CA 1
ATOM 1039 C C . GLN A 1 128 ? -11.140 2.580 12.673 1.00 88.31 128 GLN A C 1
ATOM 1041 O O . GLN A 1 128 ? -10.455 2.506 13.688 1.00 88.31 128 GLN A O 1
ATOM 1046 N N . LEU A 1 129 ? -10.763 3.294 11.606 1.00 89.25 129 LEU A N 1
ATOM 1047 C CA . LEU A 1 129 ? -9.548 4.112 11.563 1.00 89.25 129 LEU A CA 1
ATOM 1048 C C . LEU A 1 129 ? -9.741 5.482 12.231 1.00 89.25 129 LEU A C 1
ATOM 1050 O O . LEU A 1 129 ? -8.765 6.188 12.473 1.00 89.25 129 LEU A O 1
ATOM 1054 N N . HIS A 1 130 ? -10.985 5.865 12.531 1.00 92.69 130 HIS A N 1
ATOM 1055 C CA . HIS A 1 130 ? -11.318 7.121 13.195 1.00 92.69 130 HIS A CA 1
ATOM 1056 C C . HIS A 1 130 ? -11.539 6.894 14.695 1.00 92.69 130 HIS A C 1
ATOM 1058 O O . HIS A 1 130 ? -12.375 6.084 15.092 1.00 92.69 130 HIS A O 1
ATOM 1064 N N . SER A 1 131 ? -10.805 7.626 15.538 1.00 94.62 131 SER A N 1
ATOM 1065 C CA . SER A 1 131 ? -10.815 7.434 16.995 1.00 94.62 131 SER A CA 1
ATOM 1066 C C . SER A 1 131 ? -12.027 8.040 17.705 1.00 94.62 131 SER A C 1
ATOM 1068 O O . SER A 1 131 ? -12.311 7.652 18.834 1.00 94.62 131 SER A O 1
ATOM 1070 N N . GLU A 1 132 ? -12.783 8.926 17.049 1.00 94.69 132 GLU A N 1
ATOM 1071 C CA . GLU A 1 132 ? -13.861 9.711 17.671 1.00 94.69 132 GLU A CA 1
ATOM 1072 C C . GLU A 1 132 ? -14.884 8.859 18.440 1.00 94.69 132 GLU A C 1
ATOM 1074 O O . GLU A 1 132 ? -15.290 9.210 19.547 1.00 94.69 132 GLU A O 1
ATOM 1079 N N . ALA A 1 133 ? -15.313 7.728 17.870 1.00 93.44 133 ALA A N 1
ATOM 1080 C CA . ALA A 1 133 ? -16.271 6.839 18.525 1.00 93.44 133 ALA A CA 1
ATOM 1081 C C . ALA A 1 133 ? -15.659 6.131 19.746 1.00 93.44 133 ALA A C 1
ATOM 1083 O O . ALA A 1 133 ? -16.317 6.013 20.778 1.00 93.44 133 ALA A O 1
ATOM 1084 N N . ASN A 1 134 ? -14.398 5.701 19.646 1.00 94.06 134 ASN A N 1
ATOM 1085 C CA . ASN A 1 134 ? -13.691 5.035 20.740 1.00 94.06 134 ASN A CA 1
ATOM 1086 C C . ASN A 1 134 ? -13.429 5.993 21.905 1.00 94.06 134 ASN A C 1
ATOM 1088 O O . ASN A 1 134 ? -13.579 5.595 23.056 1.00 94.06 134 ASN A O 1
ATOM 1092 N N . GLU A 1 135 ? -13.083 7.247 21.615 1.00 94.31 135 GLU A N 1
ATOM 1093 C CA . GLU A 1 135 ? -12.886 8.295 22.622 1.00 94.31 135 GLU A CA 1
ATOM 1094 C C . GLU A 1 135 ? -14.194 8.610 23.358 1.00 94.31 135 GLU A C 1
ATOM 1096 O O . GLU A 1 135 ? -14.223 8.611 24.585 1.00 94.31 135 GLU A O 1
ATOM 1101 N N . ARG A 1 136 ? -15.314 8.745 22.632 1.00 95.62 136 ARG A N 1
ATOM 1102 C CA . ARG A 1 136 ? -16.635 8.930 23.260 1.00 95.62 136 ARG A CA 1
ATOM 1103 C C . ARG A 1 136 ? -17.002 7.772 24.184 1.00 95.62 136 ARG A C 1
ATOM 1105 O O . ARG A 1 136 ? -17.413 8.006 25.314 1.00 95.62 136 ARG A O 1
ATOM 111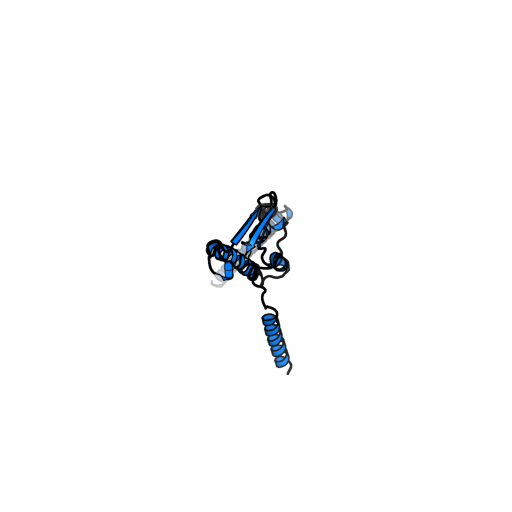2 N N . LEU A 1 137 ? -16.841 6.531 23.722 1.00 95.00 137 LEU A N 1
ATOM 1113 C CA . LEU A 1 137 ? -17.111 5.341 24.540 1.00 95.00 137 LEU A CA 1
ATOM 1114 C C . LEU A 1 137 ? -16.178 5.258 25.757 1.00 95.00 137 LEU A C 1
ATOM 1116 O O . LEU A 1 137 ? -16.581 4.786 26.822 1.00 95.00 137 LEU A O 1
ATOM 1120 N N . PHE A 1 138 ? -14.936 5.723 25.617 1.00 95.38 138 PHE A N 1
ATOM 1121 C CA . PHE A 1 138 ? -13.993 5.804 26.725 1.00 95.38 138 PHE A CA 1
ATOM 1122 C C . PHE A 1 138 ? -14.461 6.802 27.791 1.00 95.38 138 PHE A C 1
ATOM 1124 O O . PHE A 1 138 ? -14.453 6.460 28.972 1.00 95.38 138 PHE A O 1
ATOM 1131 N N . ASP A 1 139 ? -14.949 7.978 27.395 1.00 95.50 139 ASP A N 1
ATOM 1132 C CA . ASP A 1 139 ? -15.495 8.974 28.326 1.00 95.50 139 ASP A CA 1
ATOM 1133 C C . ASP A 1 139 ? -16.763 8.473 29.031 1.00 95.50 139 ASP A C 1
ATOM 1135 O O . ASP A 1 139 ? -16.971 8.717 30.223 1.00 95.50 139 ASP A O 1
ATOM 1139 N N . GLU A 1 140 ? -17.602 7.711 28.325 1.00 94.62 140 GLU A N 1
ATOM 1140 C CA . GLU A 1 140 ? -18.815 7.118 28.895 1.00 94.62 140 GLU A CA 1
ATOM 1141 C C . GLU A 1 140 ? -18.539 6.173 30.058 1.00 94.62 140 GLU A C 1
ATOM 1143 O O . GLU A 1 140 ? -19.326 6.126 31.003 1.00 94.62 140 GLU A O 1
ATOM 1148 N N . LYS A 1 141 ? -17.398 5.481 30.040 1.00 93.81 141 LYS A N 1
ATOM 1149 C CA . LYS A 1 141 ? -16.971 4.599 31.129 1.00 93.81 141 LYS A CA 1
ATOM 1150 C C . LYS A 1 141 ? -16.842 5.328 32.472 1.00 93.81 141 LYS A C 1
ATOM 1152 O O . LYS A 1 141 ? -17.010 4.699 33.514 1.00 93.81 141 LYS A O 1
ATOM 1157 N N . TYR A 1 142 ? -16.526 6.624 32.464 1.00 91.38 142 TYR A N 1
ATOM 1158 C CA . TYR A 1 142 ? -16.354 7.426 33.681 1.00 91.38 142 TYR A CA 1
ATOM 1159 C C . TYR A 1 142 ? -17.653 8.061 34.178 1.00 91.38 142 TYR A C 1
ATOM 1161 O O . TYR A 1 142 ? -17.647 8.721 35.220 1.00 91.38 142 TYR A O 1
ATOM 1169 N N . LYS A 1 143 ? -18.772 7.875 33.466 1.00 92.06 143 LYS A N 1
ATOM 1170 C CA . LYS A 1 143 ? -20.067 8.364 33.937 1.00 92.06 143 LYS A CA 1
ATOM 1171 C C . LYS A 1 143 ? -20.441 7.617 35.224 1.00 92.06 143 LYS A C 1
ATOM 1173 O O . LYS A 1 143 ? -20.373 6.387 35.254 1.00 92.06 143 LYS A O 1
ATOM 1178 N N . PRO A 1 144 ? -20.821 8.339 36.291 1.00 89.75 144 PRO A N 1
ATOM 1179 C CA . PRO A 1 144 ? -21.217 7.700 37.533 1.00 89.75 144 PRO A CA 1
ATOM 1180 C C . PRO A 1 144 ? -22.454 6.835 37.293 1.00 89.75 144 PRO A C 1
ATOM 1182 O O . PRO A 1 144 ? -23.374 7.225 36.571 1.00 89.75 144 PRO A O 1
ATOM 1185 N N . VAL A 1 145 ? -22.477 5.662 37.918 1.00 87.38 145 VAL A N 1
ATOM 1186 C CA . VAL A 1 145 ? -23.671 4.818 37.942 1.00 87.38 145 VAL A CA 1
ATOM 1187 C C . VAL A 1 145 ? -24.699 5.504 38.837 1.00 87.38 145 VAL A C 1
ATOM 1189 O O . VAL A 1 145 ? -24.445 5.721 40.020 1.00 87.38 145 VAL A O 1
ATOM 1192 N N . VAL A 1 146 ? -25.844 5.875 38.266 1.00 85.62 146 VAL A N 1
ATOM 1193 C CA . VAL A 1 146 ? -26.968 6.433 39.023 1.00 85.62 146 VAL A CA 1
ATOM 1194 C C . VAL A 1 146 ? -27.791 5.264 39.557 1.00 85.62 146 VAL A C 1
ATOM 1196 O O . VAL A 1 146 ? -28.366 4.511 38.772 1.00 85.62 146 VAL A O 1
ATOM 1199 N N . LEU A 1 147 ? -27.809 5.098 40.879 1.00 84.88 147 LEU A N 1
ATOM 1200 C CA . LEU A 1 147 ? -28.695 4.157 41.564 1.00 84.88 147 LEU A CA 1
ATOM 1201 C C . LEU A 1 147 ? -30.074 4.799 41.721 1.00 84.88 147 LEU A C 1
ATOM 1203 O O . LEU A 1 147 ? -30.169 5.995 41.999 1.00 84.88 147 LEU A O 1
ATOM 1207 N N . THR A 1 148 ? -31.135 4.017 41.536 1.00 87.62 148 THR A N 1
ATOM 1208 C CA . THR A 1 148 ? -32.493 4.467 41.868 1.00 87.62 148 THR A CA 1
ATOM 1209 C C . THR A 1 148 ? -32.690 4.452 43.382 1.00 87.62 148 THR A C 1
ATOM 1211 O O . THR A 1 148 ? -32.069 3.638 44.065 1.00 87.62 148 THR A O 1
ATOM 1214 N N . ASP A 1 149 ? -33.576 5.302 43.907 1.00 87.75 149 ASP A N 1
ATOM 1215 C CA . ASP A 1 149 ? -33.846 5.376 45.353 1.00 87.75 149 ASP A CA 1
ATOM 1216 C C . ASP A 1 149 ? -34.206 3.997 45.930 1.00 87.75 149 ASP A C 1
ATOM 1218 O O . ASP A 1 149 ? -33.638 3.592 46.935 1.00 87.75 149 ASP A O 1
ATOM 1222 N N . ASP A 1 150 ? -34.992 3.196 45.201 1.00 85.12 150 ASP A N 1
ATOM 1223 C CA . ASP A 1 150 ? -35.330 1.818 45.587 1.00 85.12 150 ASP A CA 1
ATOM 1224 C C . ASP A 1 150 ? -34.098 0.906 45.763 1.00 85.12 150 ASP A C 1
ATOM 1226 O O . ASP A 1 150 ? -34.082 0.024 46.617 1.00 85.12 150 ASP A O 1
ATOM 1230 N N . GLN A 1 151 ? -33.053 1.093 44.948 1.00 88.06 151 GLN A N 1
ATOM 1231 C CA . GLN A 1 151 ? -31.814 0.310 45.041 1.00 88.06 151 GLN A CA 1
ATOM 1232 C C . GLN A 1 151 ? -30.958 0.765 46.221 1.00 88.06 151 GLN A C 1
ATOM 1234 O O . GLN A 1 151 ? -30.299 -0.058 46.857 1.00 88.06 151 GLN A O 1
ATOM 1239 N N . VAL A 1 152 ? -30.969 2.067 46.511 1.00 90.25 152 VAL A N 1
ATOM 1240 C CA . VAL A 1 152 ? -30.296 2.630 47.683 1.00 90.25 152 VAL A CA 1
ATOM 1241 C C . VAL A 1 152 ? -31.001 2.165 48.955 1.00 90.25 152 VAL A C 1
ATOM 1243 O O . VAL A 1 152 ? -30.337 1.682 49.868 1.00 90.25 152 VAL A O 1
ATOM 1246 N N . ASP A 1 153 ? -32.330 2.222 48.990 1.00 89.25 153 ASP A N 1
ATOM 1247 C CA . ASP A 1 153 ? -33.149 1.776 50.116 1.00 89.25 153 ASP A CA 1
ATOM 1248 C C . ASP A 1 153 ? -32.999 0.275 50.362 1.00 89.25 153 ASP A C 1
ATOM 1250 O O . ASP A 1 153 ? -32.832 -0.148 51.507 1.00 89.25 153 ASP A O 1
ATOM 1254 N N . GLN A 1 154 ? -32.978 -0.530 49.296 1.00 93.19 154 GLN A N 1
ATOM 1255 C CA . GLN A 1 154 ? -32.708 -1.961 49.391 1.00 93.19 154 GLN A CA 1
ATOM 1256 C C . GLN A 1 154 ? -31.319 -2.229 49.988 1.00 93.19 154 GLN A C 1
ATOM 1258 O O . GLN A 1 154 ? -31.199 -3.026 50.919 1.00 93.19 154 GLN A O 1
ATOM 1263 N N . ALA A 1 155 ? -30.280 -1.538 49.510 1.00 90.25 155 ALA A N 1
ATOM 1264 C CA . ALA A 1 155 ? -28.925 -1.690 50.038 1.00 90.25 155 ALA A CA 1
ATOM 1265 C C . ALA A 1 155 ? -28.828 -1.258 51.514 1.00 90.25 155 ALA A C 1
ATOM 1267 O O . ALA A 1 155 ? -28.230 -1.959 52.330 1.00 90.25 155 ALA A O 1
ATOM 1268 N N . LEU A 1 156 ? -29.467 -0.144 51.886 1.00 93.94 156 LEU A N 1
ATOM 1269 C CA . LEU A 1 156 ? -29.522 0.335 53.270 1.00 93.94 156 LEU A CA 1
ATOM 1270 C C . LEU A 1 156 ? -30.273 -0.638 54.186 1.00 93.94 156 LEU A C 1
ATOM 1272 O O . LEU A 1 156 ? -29.854 -0.865 55.323 1.00 93.94 156 LEU A O 1
ATOM 1276 N N . TRP A 1 157 ? -31.374 -1.222 53.710 1.00 93.75 157 TRP A N 1
ATOM 1277 C CA . TRP A 1 157 ? -32.131 -2.222 54.459 1.00 93.75 157 TRP A CA 1
ATOM 1278 C C . TRP A 1 157 ? -31.313 -3.499 54.673 1.00 93.75 157 TRP A C 1
ATOM 1280 O O . TRP A 1 157 ? -31.261 -4.016 55.790 1.00 93.75 157 TRP A O 1
ATOM 1290 N N . GLU A 1 158 ? -30.618 -3.974 53.637 1.00 94.25 158 GLU A N 1
ATOM 1291 C CA . GLU A 1 158 ? -29.718 -5.129 53.725 1.00 94.25 158 GLU A CA 1
ATOM 1292 C C . GLU A 1 158 ? -28.588 -4.885 54.734 1.00 94.25 158 GLU A C 1
ATOM 1294 O O . GLU A 1 158 ? -28.323 -5.734 55.592 1.00 94.25 158 GLU A O 1
ATOM 1299 N N . GLU A 1 159 ? -27.972 -3.701 54.716 1.00 94.19 159 GLU A N 1
ATOM 1300 C CA . GLU A 1 159 ? -26.974 -3.317 55.715 1.00 94.19 159 GLU A CA 1
ATOM 1301 C C . GLU A 1 159 ? -27.555 -3.289 57.134 1.00 94.19 159 GLU A C 1
ATOM 1303 O O . GLU A 1 159 ? -26.938 -3.812 58.067 1.00 94.19 159 GLU A O 1
ATOM 1308 N N . GLN A 1 160 ? -28.750 -2.721 57.321 1.00 94.38 160 GLN A N 1
ATOM 1309 C CA . GLN A 1 160 ? -29.414 -2.681 58.627 1.00 94.38 160 GLN A CA 1
ATOM 1310 C C . GLN A 1 160 ? -29.724 -4.081 59.164 1.00 94.38 160 GLN A C 1
ATOM 1312 O O . GLN A 1 160 ? -29.486 -4.350 60.347 1.00 94.38 160 GLN A O 1
ATOM 1317 N N . MET A 1 161 ? -30.214 -4.980 58.312 1.00 93.44 161 MET A N 1
ATOM 1318 C CA . MET A 1 161 ? -30.496 -6.366 58.684 1.00 93.44 161 MET A CA 1
ATOM 1319 C C . MET A 1 161 ? -29.221 -7.106 59.091 1.00 93.44 161 MET A C 1
ATOM 1321 O O . MET A 1 161 ? -29.192 -7.713 60.161 1.00 93.44 161 MET A O 1
ATOM 1325 N N . LEU A 1 162 ? -28.130 -6.956 58.333 1.00 92.56 162 LEU A N 1
ATOM 1326 C CA . LEU A 1 162 ? -26.829 -7.542 58.679 1.00 92.56 162 LEU A CA 1
ATOM 1327 C C . LEU A 1 162 ? -26.280 -7.013 60.011 1.00 92.56 162 LEU A C 1
ATOM 1329 O O . LEU A 1 162 ? -25.685 -7.760 60.791 1.00 92.56 162 LEU A O 1
ATOM 1333 N N . GLN A 1 163 ? -26.464 -5.723 60.305 1.00 92.19 163 GLN A N 1
ATOM 1334 C CA . GLN A 1 163 ? -26.059 -5.151 61.593 1.00 92.19 163 GLN A CA 1
ATOM 1335 C C . GLN A 1 163 ? -26.898 -5.693 62.751 1.00 92.19 163 GLN A C 1
ATOM 1337 O O . GLN A 1 163 ? -26.369 -5.923 63.842 1.00 92.19 163 GLN A O 1
ATOM 1342 N N . LYS A 1 164 ? -28.196 -5.910 62.525 1.00 94.94 164 LYS A N 1
ATOM 1343 C CA . LYS A 1 164 ? -29.089 -6.507 63.517 1.00 94.94 164 LYS A CA 1
ATOM 1344 C C . LYS A 1 164 ? -28.700 -7.954 63.811 1.00 94.94 164 LYS A C 1
ATOM 1346 O O . LYS A 1 164 ? -28.487 -8.285 64.972 1.00 94.94 164 LYS A O 1
ATOM 1351 N N . GLU A 1 165 ? -28.485 -8.769 62.781 1.00 94.50 165 GLU A N 1
ATOM 1352 C CA . GLU A 1 165 ? -28.037 -10.158 62.936 1.00 94.50 165 GLU A CA 1
ATOM 1353 C C . GLU A 1 165 ? -26.721 -10.258 63.718 1.00 94.50 165 GLU A C 1
ATOM 1355 O O . GLU A 1 165 ? -26.596 -11.077 64.628 1.00 94.50 165 GLU A O 1
ATOM 1360 N N . LYS A 1 166 ? -25.748 -9.381 63.430 1.00 93.81 166 LYS A N 1
ATOM 1361 C CA . LYS A 1 166 ? -24.485 -9.322 64.186 1.00 93.81 166 LYS A CA 1
ATOM 1362 C C . LYS A 1 166 ? -24.695 -8.978 65.661 1.00 93.81 166 LYS A C 1
ATOM 1364 O O . LYS A 1 166 ? -24.028 -9.559 66.518 1.00 93.81 166 LYS A O 1
ATOM 1369 N N . LYS A 1 167 ? -25.594 -8.039 65.974 1.00 93.44 167 LYS A N 1
ATOM 1370 C CA . LYS A 1 167 ? -25.927 -7.683 67.364 1.00 93.44 167 LYS A CA 1
ATOM 1371 C C . LYS A 1 167 ? -26.607 -8.835 68.092 1.00 93.44 167 LYS A C 1
ATOM 1373 O O . LYS A 1 167 ? -26.236 -9.119 69.228 1.00 93.44 167 LYS A O 1
ATOM 1378 N N . ASP A 1 168 ? -27.539 -9.510 67.433 1.00 92.69 168 ASP A N 1
ATOM 1379 C CA . ASP A 1 168 ? -28.259 -10.646 68.006 1.00 92.69 168 ASP A CA 1
ATOM 1380 C C . ASP A 1 168 ? -27.297 -11.817 68.275 1.00 92.69 168 ASP A C 1
ATOM 1382 O O . ASP A 1 168 ? -27.320 -12.404 69.357 1.00 92.69 168 ASP A O 1
ATOM 1386 N N . GLN A 1 169 ? -26.357 -12.094 67.362 1.00 91.44 169 GLN A N 1
ATOM 1387 C CA . GLN A 1 169 ? -25.289 -13.079 67.585 1.00 91.44 169 GLN A CA 1
ATOM 1388 C C . GLN A 1 169 ? -24.369 -12.708 68.759 1.00 91.44 169 GLN A C 1
ATOM 1390 O O . GLN A 1 169 ? -24.028 -13.568 69.574 1.00 91.44 169 GLN A O 1
ATOM 1395 N N . LEU A 1 170 ? -23.982 -11.435 68.882 1.00 90.44 170 LEU A N 1
ATOM 1396 C CA . LEU A 1 170 ? -23.191 -10.949 70.017 1.00 90.44 170 LEU A CA 1
ATOM 1397 C C . LEU A 1 170 ? -23.945 -11.108 71.342 1.00 90.44 170 LEU A C 1
ATOM 1399 O O . LEU A 1 170 ? -23.363 -11.583 72.316 1.00 90.44 170 LEU A O 1
ATOM 1403 N N . ALA A 1 171 ? -25.233 -10.770 71.375 1.00 87.75 171 ALA A N 1
ATOM 1404 C CA . ALA A 1 171 ? -26.073 -10.911 72.560 1.00 87.75 171 ALA A CA 1
ATOM 1405 C C . ALA A 1 171 ? -26.224 -12.380 72.984 1.00 87.75 171 ALA A C 1
ATOM 1407 O O . ALA A 1 171 ? -26.078 -12.688 74.166 1.00 87.75 171 ALA A O 1
ATOM 1408 N N . LEU A 1 172 ? -26.426 -13.292 72.026 1.00 86.56 172 LEU A N 1
ATOM 1409 C CA . LEU A 1 172 ? -26.451 -14.735 72.283 1.00 86.56 172 LEU A CA 1
ATOM 1410 C C . LEU A 1 172 ? -25.112 -15.232 72.845 1.00 86.56 172 LEU A C 1
ATOM 1412 O O . LEU A 1 172 ? -25.098 -15.925 73.857 1.00 86.56 172 LEU A O 1
ATOM 1416 N N . SER A 1 173 ? -23.978 -14.803 72.278 1.00 84.38 173 SER A N 1
ATOM 1417 C CA . SER A 1 173 ? -22.657 -15.177 72.807 1.00 84.38 173 SER A CA 1
ATOM 1418 C C . SER A 1 173 ? -22.386 -14.636 74.221 1.00 84.38 173 SER A C 1
ATOM 1420 O O . SER A 1 173 ? -21.746 -15.311 75.030 1.00 84.38 173 SER A O 1
ATOM 1422 N N . GLN A 1 174 ? -22.890 -13.438 74.548 1.00 84.06 174 GLN A N 1
ATOM 1423 C CA . GLN A 1 174 ? -22.779 -12.859 75.887 1.00 84.06 174 GLN A CA 1
ATOM 1424 C C . GLN A 1 174 ? -23.668 -13.603 76.885 1.00 84.06 174 GLN A C 1
ATOM 1426 O O . GLN A 1 174 ? -23.192 -13.949 77.966 1.00 84.06 174 GLN A O 1
ATOM 1431 N N . ALA A 1 175 ? -24.913 -13.911 76.517 1.00 80.50 175 ALA A N 1
ATOM 1432 C CA . ALA A 1 175 ? -25.822 -14.696 77.346 1.00 80.50 175 ALA A CA 1
ATOM 1433 C C . ALA A 1 175 ? -25.270 -16.108 77.619 1.00 80.50 175 ALA A C 1
ATOM 1435 O O . ALA A 1 175 ? -25.241 -16.541 78.770 1.00 80.50 175 ALA A O 1
ATOM 1436 N N . ASP A 1 176 ? -24.724 -16.779 76.601 1.00 78.94 176 ASP A N 1
ATOM 1437 C CA . ASP A 1 176 ? -24.065 -18.082 76.751 1.00 78.94 176 ASP A CA 1
ATOM 1438 C C . ASP A 1 176 ? -22.833 -18.013 77.669 1.00 78.94 176 ASP A C 1
ATOM 1440 O O . ASP A 1 176 ? -22.568 -18.939 78.442 1.00 78.94 176 ASP A O 1
ATOM 1444 N N . SER A 1 177 ? -22.074 -16.911 77.621 1.00 74.00 177 SER A N 1
ATOM 1445 C CA . SER A 1 177 ? -20.936 -16.692 78.523 1.00 74.00 177 SER A CA 1
ATOM 1446 C C . SER A 1 177 ? -21.368 -16.465 79.977 1.00 74.00 177 SER A C 1
ATOM 1448 O O . SER A 1 177 ? -20.734 -16.996 80.891 1.00 74.00 177 SER A O 1
ATOM 1450 N N . MET A 1 178 ? -22.476 -15.746 80.197 1.00 68.56 178 MET A N 1
ATOM 1451 C CA . MET A 1 178 ? -23.043 -15.515 81.527 1.00 68.56 178 MET A CA 1
ATOM 1452 C C . MET A 1 178 ? -23.607 -16.807 82.124 1.00 68.56 178 MET A C 1
ATOM 1454 O O . MET A 1 178 ? -23.264 -17.139 83.258 1.00 68.56 178 MET A O 1
ATOM 1458 N N . LEU A 1 179 ? -24.349 -17.600 81.345 1.00 67.31 179 LEU A N 1
ATOM 1459 C CA . LEU A 1 179 ? -24.861 -18.904 81.779 1.00 67.31 179 LEU A CA 1
ATOM 1460 C C . LEU A 1 179 ? -23.730 -19.890 82.111 1.00 67.31 179 LEU A C 1
ATOM 1462 O O . LEU A 1 179 ? -23.786 -20.573 83.131 1.00 67.31 179 LEU A O 1
ATOM 1466 N N . LYS A 1 180 ? -22.651 -19.930 81.316 1.00 64.69 180 LYS A N 1
ATOM 1467 C CA . LYS A 1 180 ? -21.453 -20.721 81.660 1.00 64.69 180 LYS A CA 1
ATOM 1468 C C . LYS A 1 180 ? -20.781 -20.262 82.954 1.00 64.69 180 LYS A C 1
ATOM 1470 O O . LYS A 1 180 ? -20.210 -21.095 83.651 1.00 64.69 180 LYS A O 1
ATOM 1475 N N . SER A 1 181 ? -20.831 -18.968 83.274 1.00 60.22 181 SER A N 1
ATOM 1476 C CA . SER A 1 181 ? -20.268 -18.429 84.519 1.00 60.22 181 SER A CA 1
ATOM 1477 C C . SER A 1 181 ? -21.136 -18.711 85.752 1.00 60.22 181 SER A C 1
ATOM 1479 O O . SER A 1 181 ? -20.592 -18.894 86.838 1.00 60.22 181 SER A O 1
ATOM 1481 N 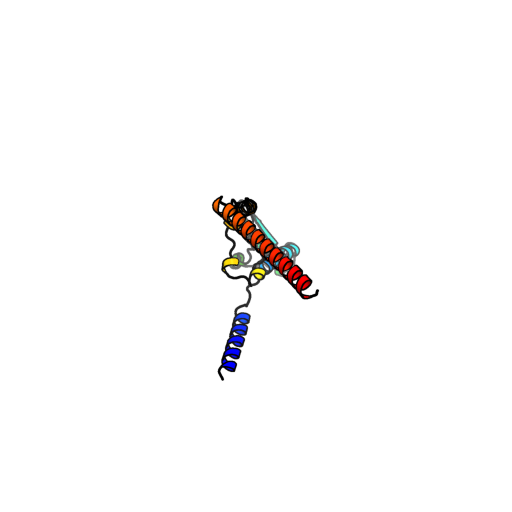N . GLU A 1 182 ? -22.461 -18.804 85.589 1.00 60.25 182 GLU A N 1
ATOM 1482 C CA . GLU A 1 182 ? -23.394 -19.188 86.658 1.00 60.25 182 GLU A CA 1
ATOM 1483 C C . GLU A 1 182 ? -23.366 -20.693 86.946 1.00 60.25 182 GLU A C 1
ATOM 1485 O O . GLU A 1 182 ? -23.419 -21.081 88.105 1.00 60.25 182 GLU A O 1
ATOM 1490 N N . VAL A 1 183 ? -23.210 -21.542 85.922 1.00 59.38 183 VAL A N 1
ATOM 1491 C CA . VAL A 1 183 ? -23.100 -23.009 86.081 1.00 59.38 183 VAL A CA 1
ATOM 1492 C C . VAL A 1 183 ? -21.747 -23.443 86.679 1.00 59.38 183 VAL A C 1
ATOM 1494 O O . VAL A 1 183 ? -21.617 -24.563 87.167 1.00 59.38 183 VAL A O 1
ATOM 1497 N N . ALA A 1 184 ? -20.730 -22.575 86.654 1.00 53.97 184 ALA A N 1
ATOM 1498 C CA . ALA A 1 184 ? -19.397 -22.838 87.207 1.00 53.97 184 ALA A CA 1
ATOM 1499 C C . ALA A 1 184 ? -19.206 -22.372 88.672 1.00 53.97 184 ALA A C 1
ATOM 1501 O O . ALA A 1 184 ? -18.089 -22.470 89.187 1.00 53.97 184 ALA A O 1
ATOM 1502 N N . ARG A 1 185 ? -20.256 -21.856 89.328 1.00 45.94 185 ARG A N 1
ATOM 1503 C CA . ARG A 1 185 ? -20.305 -21.555 90.772 1.00 45.94 185 ARG A CA 1
ATOM 1504 C C . ARG A 1 185 ? -21.065 -22.632 91.532 1.00 45.94 185 ARG A C 1
ATOM 1506 O O . ARG A 1 185 ? -20.666 -22.878 92.690 1.00 45.94 185 ARG A O 1
#

Secondary structure (DSSP, 8-state):
-HHHHHHHHHHHHHHHHHHTT--PPPHHHHHHHHHHHHHHHHHTT-EEEEE-SSEEEEEE-SS-TT---HHHH-GGGSPPGGGSGGGEEEEEETTEEHHHHHHHTTTT--GGGGGGS-HHHHPPPGGGS--HHHHHHHHHTTSPP---HHHHHHHHHHHHHHHHHHHHHHHHHHHHHHHHHHHT-

Sequence (185 aa):
MAAAALKRFWSRSREEAVDAAAAKPGVWARLGAWSRRLLWLRGRGCLRHVSLGLFSLVYEAPFDAQTSLYQARCRYLQPRWTDFPGRILDVGFVGRWWVLGARMRDCDINDDEFVYLPVHLRVVGPHQLHSEANERLFDEKYKPVVLTDDQVDQALWEEQMLQKEKKDQLALSQADSMLKSEVAR

pLDDT: mean 82.93, std 16.21, range [38.5, 95.81]